Protein AF-0000000080439515 (afdb_homodimer)

Radius of gyration: 23.89 Å; Cα contacts (8 Å, |Δi|>4): 666; chains: 2; bounding box: 36×77×53 Å

InterPro domains:
  IPR004435 Molybdopterin-guanine dinucleotide biosynthesis protein B (MobB) domain [PF03205] (4-132)
  IPR004435 Molybdopterin-guanine dinucleotide biosynthesis protein B (MobB) domain [TIGR00176] (4-156)
  IPR027417 P-loop containing nucleoside triphosphate hydrolase [G3DSA:3.40.50.300] (1-160)
  IPR027417 P-loop containing nucleoside triphosphate hydrolase [SSF52540] (4-156)
  IPR052539 Molybdopterin-guanine dinucleotide biosynthesis adapter [PTHR40072] (3-156)

Solvent-accessible surface area (backbone atoms only — not comparable to full-atom values): 17704 Å² total; per-residue (Å²): 125,37,38,66,40,27,38,33,50,78,52,86,87,47,45,58,68,61,42,48,31,43,36,40,36,48,40,41,74,72,71,47,46,38,28,37,36,34,60,38,89,52,76,75,80,69,65,58,86,83,37,72,67,35,47,38,40,74,30,56,39,42,33,42,35,44,27,19,70,51,29,24,42,37,40,34,69,36,50,63,52,71,69,61,53,48,62,76,48,35,87,27,56,30,33,45,30,39,44,68,81,82,52,90,56,43,23,39,36,37,41,23,81,92,76,41,88,62,80,80,70,56,71,93,36,48,70,31,33,30,18,80,61,93,67,91,50,89,98,47,54,68,38,58,53,79,42,31,68,59,52,40,50,52,54,54,33,44,68,72,66,72,102,124,37,38,65,41,29,39,32,50,75,54,86,87,47,45,59,67,61,41,48,32,43,36,39,36,48,39,41,76,72,71,47,47,36,26,37,38,34,60,39,90,52,75,74,81,71,66,58,86,84,37,72,67,35,48,38,41,74,30,56,37,41,32,41,34,42,29,18,70,53,28,25,40,37,38,32,71,36,50,64,52,70,68,60,53,48,60,75,47,34,87,27,56,31,34,43,31,38,44,67,80,84,52,91,56,44,23,38,36,39,40,23,82,91,75,41,88,65,81,80,69,55,73,93,35,48,69,31,33,30,19,80,60,93,68,91,51,90,97,47,54,69,38,57,53,79,42,33,68,60,53,40,51,50,54,54,32,43,69,71,66,72,101

Sequence (326 aa):
MANVINVVGECSNVGKTTLIVGIIKELKSRGFSVGTIKHHSHKLDLDKKGKDTYKHREAGAEEICITSEGRTAIFIERELDLEEVISLFEHKDFIIVEGYKNSNLKKIEVYNSKLSTKIITKKENLICVASDIELNIDNIKVIDRNDYKKLADIIIAFKEGVVMANVINVVGECSNVGKTTLIVGIIKELKSRGFSVGTIKHHSHKLDLDKKGKDTYKHREAGAEEICITSEGRTAIFIERELDLEEVISLFEHKDFIIVEGYKNSNLKKIEVYNSKLSTKIITKKENLICVASDIELNIDNIKVIDRNDYKKLADIIIAFKEGVV

Nearest PDB structures (foldseek):
  1np6-assembly1_B  TM=8.740E-01  e=3.887E-15  Escherichia coli
  1p9n-assembly1_B  TM=8.489E-01  e=1.877E-13  Escherichia coli
  4nkr-assembly2_E  TM=7.849E-01  e=1.464E-09  Bacillus spizizenii str. W23
  7t85-assembly1_A  TM=4.949E-01  e=7.113E-04  Escherichia coli str. K-12 substr. MG1655
  5auq-assembly4_F  TM=4.198E-01  e=7.472E-03  Thermococcus kodakarensis KOD1

Foldseek 3Di:
DAAEEEEEEPDPPLCRVVLVVLLCVLCVVVPFFEAEAEDDPDDDPPDDPPDPQNVCVVVPDQWDWDDDVPDIDIDGNDDDDPVVVCVVCVPGRYYYYYDPQVDQAQYEYEEHPVPHDDDPDDPVRYLAYAYCDDDDDPPHHYHPSNPSVVVNVSSVCVSVVND/DAAEEEEEEPDPPLCRVVLVVLLCVLCVVVPFFEAEAEDDPDDDPPDDPPDPQNVCVVVPDQWDWDDDVPDIDIDGNDDDDPVVVCVVCVPGRYYYYYDPQVDQAAYEYEERPVPHDDDPDDPVRYLAYAYCDDDDDPPHHYHPSNPSVVVNVSSVCVSVVND

Secondary structure (DSSP, 8-state):
--EEEEEEESSTTSSHHHHHHHHHHHHHHTT--EEEEEE-SS----SPTTSHHHHHHHHT-SEEEEEETTEEEEEESS---HHHHHHHTTTSSEEEEE--TTSSS-EEEEE-TTT--S--S-GGGEEEEEESS----TT--EEETT-HHHHHHHHHHHHTT--/--EEEEEEESSTTSSHHHHHHHHHHHHHHTT--EEEEEE-SS----SPTTSHHHHHHHHT-SEEEEEETTEEEEEESS---HHHHHHHTTTSSEEEEE--TTSSS-EEEEE-TTT--S--S-GGGEEEEEESS----TT--EEETT-HHHHHHHHHHHHTT--

Organism: NCBI:txid29372

pLDDT: mean 93.64, std 8.21, range [61.47, 98.75]

Structure (mmCIF, N/CA/C/O backbone):
data_AF-0000000080439515-model_v1
#
loop_
_entity.id
_entity.type
_entity.pdbx_description
1 polymer 'Molybdopterin-guanine dinucleotide biosynthesis protein B'
#
loop_
_atom_site.group_PDB
_atom_site.id
_atom_site.type_symbol
_atom_site.label_atom_id
_atom_site.label_alt_id
_atom_site.label_comp_id
_atom_site.label_asym_id
_atom_site.label_entity_id
_atom_site.label_seq_id
_atom_site.pdbx_PDB_ins_code
_atom_site.Cartn_x
_atom_site.Cartn_y
_atom_site.Cartn_z
_atom_site.occupancy
_atom_site.B_iso_or_equiv
_atom_site.auth_seq_id
_atom_site.auth_comp_id
_atom_site.auth_asym_id
_atom_site.auth_atom_id
_atom_site.pdbx_PDB_model_num
ATOM 1 N N . MET A 1 1 ? -8.977 18.016 -8.492 1 80.75 1 MET A N 1
ATOM 2 C CA . MET A 1 1 ? -7.664 17.656 -7.961 1 80.75 1 MET A CA 1
ATOM 3 C C . MET A 1 1 ? -7.629 17.812 -6.445 1 80.75 1 MET A C 1
ATOM 5 O O . MET A 1 1 ? -8.289 18.703 -5.895 1 80.75 1 MET A O 1
ATOM 9 N N . ALA A 1 2 ? -6.93 16.797 -5.719 1 88.69 2 ALA A N 1
ATOM 10 C CA . ALA A 1 2 ? -6.918 16.812 -4.258 1 88.69 2 ALA A CA 1
ATOM 11 C C . ALA A 1 2 ? -6.223 18.078 -3.73 1 88.69 2 ALA A C 1
ATOM 13 O O . ALA A 1 2 ? -5.273 18.562 -4.344 1 88.69 2 ALA A O 1
ATOM 14 N N . ASN A 1 3 ? -6.734 18.688 -2.725 1 96.25 3 ASN A N 1
ATOM 15 C CA . ASN A 1 3 ? -6.012 19.703 -1.97 1 96.25 3 ASN A CA 1
ATOM 16 C C . ASN A 1 3 ? -4.977 19.094 -1.038 1 96.25 3 ASN A C 1
ATOM 18 O O . ASN A 1 3 ? -5.316 18.266 -0.185 1 96.25 3 ASN A O 1
ATOM 22 N N . VAL A 1 4 ? -3.73 19.453 -1.231 1 98.19 4 VAL A N 1
ATOM 23 C CA . VAL A 1 4 ? -2.633 18.875 -0.472 1 98.19 4 VAL A CA 1
ATOM 24 C C . VAL A 1 4 ? -2.143 19.859 0.581 1 98.19 4 VAL A C 1
ATOM 26 O O . VAL A 1 4 ? -1.764 20.984 0.252 1 98.19 4 VAL A O 1
ATOM 29 N N . ILE A 1 5 ? -2.162 19.438 1.799 1 97.81 5 ILE A N 1
ATOM 30 C CA . ILE A 1 5 ? -1.731 20.266 2.918 1 97.81 5 ILE A CA 1
ATOM 31 C C . ILE A 1 5 ? -0.594 19.578 3.668 1 97.81 5 ILE A C 1
ATOM 33 O O . ILE A 1 5 ? -0.691 18.391 4.004 1 97.81 5 ILE A O 1
ATOM 37 N N . ASN A 1 6 ? 0.4 20.266 3.91 1 98.38 6 ASN A N 1
ATOM 38 C CA . ASN A 1 6 ? 1.573 19.75 4.613 1 98.38 6 ASN A CA 1
ATOM 39 C C . ASN A 1 6 ? 1.606 20.219 6.062 1 98.38 6 ASN A C 1
ATOM 41 O O . ASN A 1 6 ? 1.543 21.422 6.332 1 98.38 6 ASN A O 1
ATOM 45 N N . VAL A 1 7 ? 1.606 19.281 6.996 1 98.31 7 VAL A N 1
ATOM 46 C CA . VAL A 1 7 ? 1.73 19.594 8.422 1 98.31 7 VAL A CA 1
ATOM 47 C C . VAL A 1 7 ? 3.168 19.344 8.875 1 98.31 7 VAL A C 1
ATOM 49 O O . VAL A 1 7 ? 3.689 18.234 8.75 1 98.31 7 VAL A O 1
ATOM 52 N N . VAL A 1 8 ? 3.76 20.391 9.422 1 98.12 8 VAL A N 1
ATOM 53 C CA . VAL A 1 8 ? 5.16 20.312 9.82 1 98.12 8 VAL A CA 1
ATOM 54 C C . VAL A 1 8 ? 5.332 20.859 11.227 1 98.12 8 VAL A C 1
ATOM 56 O O . VAL A 1 8 ? 4.391 21.422 11.797 1 98.12 8 VAL A O 1
ATOM 59 N N . GLY A 1 9 ? 6.395 20.609 11.789 1 97.56 9 GLY A N 1
ATOM 60 C CA . GLY A 1 9 ? 6.891 21.125 13.055 1 97.56 9 GLY A CA 1
ATOM 61 C C . GLY A 1 9 ? 8.406 21.125 13.141 1 97.56 9 GLY A C 1
ATOM 62 O O . GLY A 1 9 ? 9.078 20.391 12.422 1 97.56 9 GLY A O 1
ATOM 63 N N . GLU A 1 10 ? 8.859 21.984 14.031 1 96.44 10 GLU A N 1
ATOM 64 C CA . GLU A 1 10 ? 10.305 22.172 14.141 1 96.44 10 GLU A CA 1
ATOM 65 C C . GLU A 1 10 ? 10.992 20.859 14.531 1 96.44 10 GLU A C 1
ATOM 67 O O . GLU A 1 10 ? 12.078 20.547 14.031 1 96.44 10 GLU A O 1
ATOM 72 N N . CYS A 1 11 ? 10.359 20.109 15.43 1 93.81 11 CYS A N 1
ATOM 73 C CA . CYS A 1 11 ? 10.961 18.875 15.898 1 93.81 11 CYS A CA 1
ATOM 74 C C . CYS A 1 11 ? 9.891 17.812 16.172 1 93.81 11 CYS A C 1
ATOM 76 O O . CYS A 1 11 ? 8.695 18.078 16 1 93.81 11 CYS A O 1
ATOM 78 N N . SER A 1 12 ? 10.336 16.594 16.453 1 91.19 12 SER A N 1
ATOM 79 C CA . SER A 1 12 ? 9.414 15.508 16.766 1 91.19 12 SER A CA 1
ATOM 80 C C . SER A 1 12 ? 8.625 15.789 18.031 1 91.19 12 SER A C 1
ATOM 82 O O . SER A 1 12 ? 9.07 16.547 18.891 1 91.19 12 SER A O 1
ATOM 84 N N . ASN A 1 13 ? 7.461 15.344 18.125 1 93.94 13 ASN A N 1
ATOM 85 C CA . ASN A 1 13 ? 6.645 15.305 19.344 1 93.94 13 ASN A CA 1
ATOM 86 C C . ASN A 1 13 ? 5.98 16.656 19.609 1 93.94 13 ASN A C 1
ATOM 88 O O . ASN A 1 13 ? 5.465 16.891 20.703 1 93.94 13 ASN A O 1
ATOM 92 N N . VAL A 1 14 ? 6.039 17.484 18.641 1 96.06 14 VAL A N 1
ATOM 93 C CA . VAL A 1 14 ? 5.441 18.797 18.844 1 96.06 14 VAL A CA 1
ATOM 94 C C . VAL A 1 14 ? 3.922 18.703 18.75 1 96.06 14 VAL A C 1
ATOM 96 O O . VAL A 1 14 ? 3.211 19.672 19.031 1 96.06 14 VAL A O 1
ATOM 99 N N . GLY A 1 15 ? 3.406 17.562 18.297 1 95.75 15 GLY A N 1
ATOM 100 C CA . GLY A 1 15 ? 1.965 17.375 18.266 1 95.75 15 GLY A CA 1
ATOM 101 C C . GLY A 1 15 ? 1.397 17.25 16.875 1 95.75 15 GLY A C 1
ATOM 102 O O . GLY A 1 15 ? 0.203 17.469 16.656 1 95.75 15 GLY A O 1
ATOM 103 N N . LYS A 1 16 ? 2.203 16.984 15.867 1 96.62 16 LYS A N 1
ATOM 104 C CA . LYS A 1 16 ? 1.758 16.906 14.477 1 96.62 16 LYS A CA 1
ATOM 105 C C . LYS A 1 16 ? 0.694 15.828 14.305 1 96.62 16 LYS A C 1
ATOM 107 O O . LYS A 1 16 ? -0.378 16.094 13.75 1 96.62 16 LYS A O 1
ATOM 112 N N . THR A 1 17 ? 0.981 14.656 14.766 1 94.94 17 THR A N 1
ATOM 113 C CA . THR A 1 17 ? 0.072 13.531 14.594 1 94.94 17 THR A CA 1
ATOM 114 C C . THR A 1 17 ? -1.271 13.812 15.266 1 94.94 17 THR A C 1
ATOM 116 O O . THR A 1 17 ? -2.326 13.57 14.68 1 94.94 17 THR A O 1
ATOM 119 N N . THR A 1 18 ? -1.217 14.367 16.484 1 96.56 18 THR A N 1
ATOM 120 C CA . THR A 1 18 ? -2.438 14.719 17.203 1 96.56 18 THR A CA 1
ATOM 121 C C . THR A 1 18 ? -3.273 15.703 16.391 1 96.56 18 THR A C 1
ATOM 123 O O . THR A 1 18 ? -4.484 15.531 16.25 1 96.56 18 THR A O 1
ATOM 126 N N . LEU A 1 19 ? -2.59 16.688 15.93 1 98.19 19 LEU A N 1
ATOM 127 C CA . LEU A 1 19 ? -3.277 17.703 15.133 1 98.19 19 LEU A CA 1
ATOM 128 C C . LEU A 1 19 ? -3.918 17.078 13.898 1 98.19 19 LEU A C 1
ATOM 130 O O . LEU A 1 19 ? -5.082 17.344 13.594 1 98.19 19 LEU A O 1
ATOM 134 N N . ILE A 1 20 ? -3.15 16.234 13.219 1 98.06 20 ILE A N 1
ATOM 135 C CA . ILE A 1 20 ? -3.607 15.617 11.984 1 98.06 20 ILE A CA 1
ATOM 136 C C . ILE A 1 20 ? -4.832 14.75 12.266 1 98.06 20 ILE A C 1
ATOM 138 O O . ILE A 1 20 ? -5.812 14.789 11.516 1 98.06 20 ILE A O 1
ATOM 142 N N . VAL A 1 21 ? -4.805 14.031 13.305 1 98.06 21 VAL A N 1
ATOM 143 C CA . VAL A 1 21 ? -5.93 13.188 13.703 1 98.06 21 VAL A CA 1
ATOM 144 C C . VAL A 1 21 ? -7.18 14.039 13.891 1 98.06 21 VAL A C 1
ATOM 146 O O . VAL A 1 21 ? -8.25 13.703 13.391 1 98.06 21 VAL A O 1
ATOM 149 N N . GLY A 1 22 ? -7.035 15.109 14.586 1 98.5 22 GLY A N 1
ATOM 150 C CA . GLY A 1 22 ? -8.156 16.016 14.797 1 98.5 22 GLY A CA 1
ATOM 151 C C . GLY A 1 22 ? -8.703 16.594 13.508 1 98.5 22 GLY A C 1
ATOM 152 O O . GLY A 1 22 ? -9.914 16.672 13.32 1 98.5 22 GLY A O 1
ATOM 153 N N . ILE A 1 23 ? -7.789 16.984 12.664 1 98.5 23 ILE A N 1
ATOM 154 C CA . ILE A 1 23 ? -8.172 17.562 11.383 1 98.5 23 ILE A CA 1
ATOM 155 C C . ILE A 1 23 ? -8.922 16.531 10.547 1 98.5 23 ILE A C 1
ATOM 157 O O . ILE A 1 23 ? -9.961 16.844 9.953 1 98.5 23 ILE A O 1
ATOM 161 N N . ILE A 1 24 ? -8.414 15.281 10.484 1 98.62 24 ILE A N 1
ATOM 162 C CA . ILE A 1 24 ? -9.039 14.219 9.719 1 98.62 24 ILE A CA 1
ATOM 163 C C . ILE A 1 24 ? -10.477 14.008 10.195 1 98.62 24 ILE A C 1
ATOM 165 O O . ILE A 1 24 ? -11.406 13.984 9.391 1 98.62 24 ILE A O 1
ATOM 169 N N . LYS A 1 25 ? -10.664 13.93 11.492 1 98.69 25 LYS A N 1
ATOM 170 C CA . LYS A 1 25 ? -11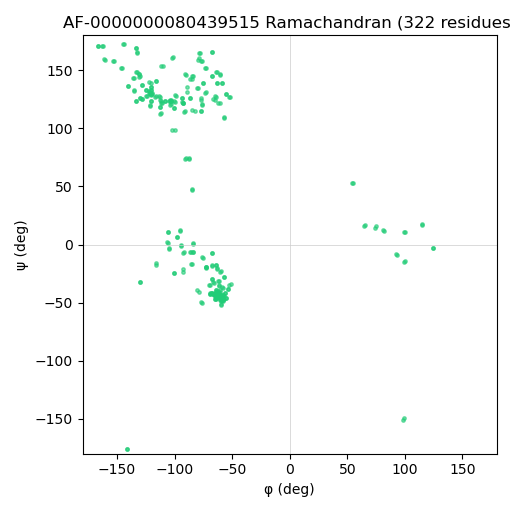.984 13.688 12.07 1 98.69 25 LYS A CA 1
ATOM 171 C C . LYS A 1 25 ? -12.969 14.781 11.664 1 98.69 25 LYS A C 1
ATOM 173 O O . LYS A 1 25 ? -14.109 14.5 11.289 1 98.69 25 LYS A O 1
ATOM 178 N N . GLU A 1 26 ? -12.461 15.953 11.805 1 98.69 26 GLU A N 1
ATOM 179 C CA . GLU A 1 26 ? -13.32 17.094 11.484 1 98.69 26 GLU A CA 1
ATOM 180 C C . GLU A 1 26 ? -13.695 17.094 10.008 1 98.69 26 GLU A C 1
ATOM 182 O O . GLU A 1 26 ? -14.867 17.281 9.656 1 98.69 26 GLU A O 1
ATOM 187 N N . LEU A 1 27 ? -12.742 16.891 9.109 1 98.5 27 LEU A N 1
ATOM 188 C CA . LEU A 1 27 ? -13 16.875 7.676 1 98.5 27 LEU A CA 1
ATOM 189 C C . LEU A 1 27 ? -13.953 15.734 7.316 1 98.5 27 LEU A C 1
ATOM 191 O O . LEU A 1 27 ? -14.875 15.914 6.52 1 98.5 27 LEU A O 1
ATOM 195 N N . LYS A 1 28 ? -13.742 14.578 7.918 1 98.5 28 LYS A N 1
ATOM 196 C CA . LYS A 1 28 ? -14.594 13.422 7.664 1 98.5 28 LYS A CA 1
ATOM 197 C C . LYS A 1 28 ? -16.016 13.672 8.125 1 98.5 28 LYS A C 1
ATOM 199 O O . LYS A 1 28 ? -16.984 13.305 7.441 1 98.5 28 LYS A O 1
ATOM 204 N N . SER A 1 29 ? -16.156 14.258 9.273 1 98.31 29 SER A N 1
ATOM 205 C CA . SER A 1 29 ? -17.469 14.562 9.797 1 98.31 29 SER A CA 1
ATOM 206 C C . SER A 1 29 ? -18.234 15.492 8.859 1 98.31 29 SER A C 1
ATOM 208 O O . SER A 1 29 ? -19.469 15.523 8.883 1 98.31 29 SER A O 1
ATOM 210 N N . ARG A 1 30 ? -17.516 16.172 8.102 1 98.31 30 ARG A N 1
ATOM 211 C CA . ARG A 1 30 ? -18.125 17.125 7.176 1 98.31 30 ARG A CA 1
ATOM 212 C C . ARG A 1 30 ? -18.328 16.484 5.805 1 98.31 30 ARG A C 1
ATOM 214 O O . ARG A 1 30 ? -18.75 17.156 4.859 1 98.31 30 ARG A O 1
ATOM 221 N N . GLY A 1 31 ? -17.938 15.266 5.621 1 98 31 GLY A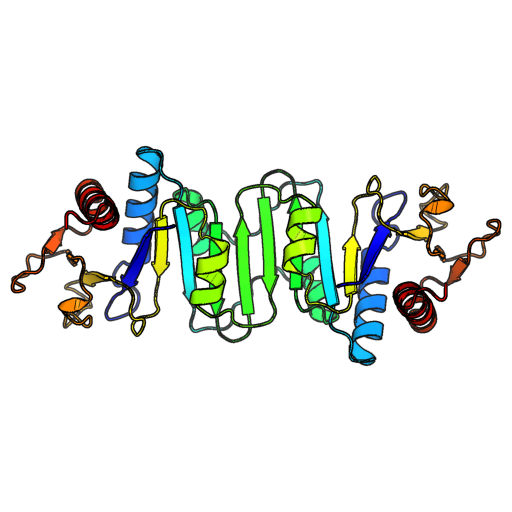 N 1
ATOM 222 C CA . GLY A 1 31 ? -18.266 14.492 4.434 1 98 31 GLY A CA 1
ATOM 223 C C . GLY A 1 31 ? -17.141 14.445 3.422 1 98 31 GLY A C 1
ATOM 224 O O . GLY A 1 31 ? -17.328 13.984 2.295 1 98 31 GLY A O 1
ATOM 225 N N . PHE A 1 32 ? -15.93 14.891 3.752 1 98.38 32 PHE A N 1
ATOM 226 C CA . PHE A 1 32 ? -14.812 14.922 2.814 1 98.38 32 PHE 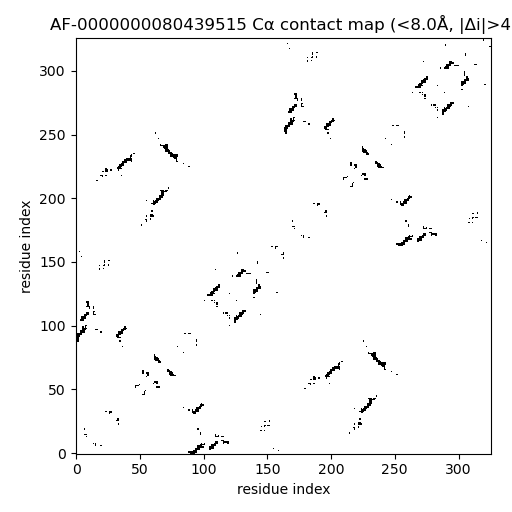A CA 1
ATOM 227 C C . PHE A 1 32 ? -14.023 13.617 2.873 1 98.38 32 PHE A C 1
ATOM 229 O O . PHE A 1 32 ? -13.93 12.992 3.932 1 98.38 32 PHE A O 1
ATOM 236 N N . SER A 1 33 ? -13.484 13.18 1.752 1 98.44 33 SER A N 1
ATOM 237 C CA . SER A 1 33 ? -12.539 12.07 1.723 1 98.44 33 SER A CA 1
ATOM 238 C C . SER A 1 33 ? -11.117 12.539 1.988 1 98.44 33 SER A C 1
ATOM 240 O O . SER A 1 33 ? -10.727 13.625 1.558 1 98.44 33 SER A O 1
ATOM 242 N N . VAL A 1 34 ? -10.367 11.695 2.732 1 98.62 34 VAL A N 1
ATOM 243 C CA . VAL A 1 34 ? -9.055 12.156 3.174 1 98.62 34 VAL A CA 1
ATOM 244 C C . VAL A 1 34 ? -8.023 11.055 2.961 1 98.62 34 VAL A C 1
ATOM 246 O O . VAL A 1 34 ? -8.281 9.883 3.256 1 98.62 34 VAL A O 1
ATOM 249 N N . GLY A 1 35 ? -6.887 11.352 2.373 1 98.5 35 GLY A N 1
ATOM 250 C CA . GLY A 1 35 ? -5.676 10.555 2.379 1 98.5 35 GLY A CA 1
ATOM 251 C C . GLY A 1 35 ? -4.551 11.172 3.186 1 98.5 35 GLY A C 1
ATOM 252 O O . GLY A 1 35 ? -4.504 12.398 3.359 1 98.5 35 GLY A O 1
ATOM 253 N N . THR A 1 36 ? -3.654 10.305 3.693 1 98.19 36 THR A N 1
ATOM 254 C CA . THR A 1 36 ? -2.527 10.836 4.453 1 98.19 36 THR A CA 1
ATOM 255 C C . THR A 1 36 ? -1.215 10.234 3.965 1 98.19 36 THR A C 1
ATOM 257 O O . THR A 1 36 ? -1.18 9.078 3.531 1 98.19 36 THR A O 1
ATOM 260 N N . ILE A 1 37 ? -0.187 11.008 4.02 1 97.38 37 ILE A N 1
ATOM 261 C CA . ILE A 1 37 ? 1.17 10.594 3.674 1 97.38 37 ILE A CA 1
ATOM 262 C C . ILE A 1 37 ? 2.121 10.953 4.816 1 97.38 37 ILE A C 1
ATOM 264 O O . ILE A 1 37 ? 2.121 12.086 5.301 1 97.38 37 ILE A O 1
ATOM 268 N N . LYS A 1 38 ? 2.828 9.953 5.273 1 95 38 LYS A N 1
ATOM 269 C CA . LYS A 1 38 ? 3.826 10.219 6.305 1 95 38 LYS A CA 1
ATOM 270 C C . LYS A 1 38 ? 5.215 9.781 5.852 1 95 38 LYS A C 1
ATOM 272 O O . LYS A 1 38 ? 5.379 8.688 5.309 1 95 38 LYS A O 1
ATOM 277 N N . HIS A 1 39 ? 6.098 10.672 6.016 1 92.94 39 HIS A N 1
ATOM 278 C CA . HIS A 1 39 ? 7.5 10.312 5.824 1 92.94 39 HIS A CA 1
ATOM 279 C C . HIS A 1 39 ? 8.148 9.906 7.141 1 92.94 39 HIS A C 1
ATOM 281 O O . HIS A 1 39 ? 8.023 10.617 8.141 1 92.94 39 HIS A O 1
ATOM 287 N N . HIS A 1 40 ? 8.734 8.727 7.133 1 84.12 40 HIS A N 1
ATOM 288 C CA . HIS A 1 40 ? 9.461 8.242 8.297 1 84.12 40 HIS A CA 1
ATOM 289 C C . HIS A 1 40 ? 10.953 8.125 8.008 1 84.12 40 HIS A C 1
ATOM 291 O O . HIS A 1 40 ? 11.352 7.59 6.973 1 84.12 40 HIS A O 1
ATOM 297 N N . SER A 1 41 ? 11.734 8.719 8.852 1 78 41 SER A N 1
ATOM 298 C CA . SER A 1 41 ? 13.172 8.797 8.617 1 78 41 SER A CA 1
ATOM 299 C C . SER A 1 41 ? 13.844 7.445 8.836 1 78 41 SER A C 1
ATOM 301 O O . SER A 1 41 ? 14.938 7.203 8.32 1 78 41 SER A O 1
ATOM 303 N N . HIS A 1 42 ? 13.195 6.547 9.57 1 76.31 42 HIS A N 1
ATOM 304 C CA . HIS A 1 42 ? 13.797 5.254 9.867 1 76.31 42 HIS A CA 1
ATOM 305 C C . HIS A 1 42 ? 13.211 4.16 8.977 1 76.31 42 HIS A C 1
ATOM 307 O O . HIS A 1 42 ? 12.148 4.34 8.383 1 76.31 42 HIS A O 1
ATOM 313 N N . LYS A 1 43 ? 14.023 3.105 8.953 1 69.75 43 LYS A N 1
ATOM 314 C CA . LYS A 1 43 ? 13.602 1.969 8.141 1 69.75 43 LYS A CA 1
ATOM 315 C C . LYS A 1 43 ? 12.312 1.354 8.688 1 69.75 43 LYS A C 1
ATOM 317 O O . LYS A 1 43 ? 12.156 1.186 9.898 1 69.75 43 LYS A O 1
ATOM 322 N N . LEU A 1 44 ? 11.383 1.236 7.84 1 73.12 44 LEU A N 1
ATOM 323 C CA . LEU A 1 44 ? 10.062 0.717 8.195 1 73.12 44 LEU A CA 1
ATOM 324 C C . LEU A 1 44 ? 10.07 -0.808 8.211 1 73.12 44 LEU A C 1
ATOM 326 O O . LEU A 1 44 ? 10.594 -1.439 7.289 1 73.12 44 LEU A O 1
ATOM 330 N N . ASP A 1 45 ? 9.883 -1.433 9.281 1 66.25 45 ASP A N 1
ATOM 331 C CA . ASP A 1 45 ? 9.586 -2.863 9.297 1 66.25 45 ASP A CA 1
ATOM 332 C C . ASP A 1 45 ? 8.086 -3.115 9.25 1 66.25 45 ASP A C 1
ATOM 334 O O . ASP A 1 45 ? 7.438 -3.234 10.297 1 66.25 45 ASP A O 1
ATOM 338 N N . LEU A 1 46 ? 7.527 -2.934 8.219 1 64.44 46 LEU A N 1
ATOM 339 C CA . LEU A 1 46 ? 6.078 -2.848 8.062 1 64.44 46 LEU A CA 1
ATOM 340 C C . LEU A 1 46 ? 5.457 -4.238 8.016 1 64.44 46 LEU A C 1
ATOM 342 O O . LEU A 1 46 ? 4.352 -4.445 8.523 1 64.44 46 LEU A O 1
ATOM 346 N N . ASP A 1 47 ? 6.109 -5.211 7.348 1 61.81 47 ASP A N 1
ATOM 347 C CA . ASP A 1 47 ? 5.449 -6.504 7.211 1 61.81 47 ASP A CA 1
ATOM 348 C C . ASP A 1 47 ? 5.777 -7.418 8.391 1 61.81 47 ASP A C 1
ATOM 350 O O . ASP A 1 47 ? 6.793 -7.23 9.062 1 61.81 47 ASP A O 1
ATOM 354 N N . LYS A 1 48 ? 4.703 -7.934 8.859 1 63.06 48 LYS A N 1
ATOM 355 C CA . LYS A 1 48 ? 4.891 -8.875 9.961 1 63.06 48 LYS A CA 1
ATOM 356 C C . LYS A 1 48 ? 5.66 -10.109 9.5 1 63.06 48 LYS A C 1
ATOM 358 O O . LYS A 1 48 ? 5.266 -10.773 8.531 1 63.06 48 LYS A O 1
ATOM 363 N N . LYS A 1 49 ? 6.719 -10.367 10.164 1 63.91 49 LYS A N 1
ATOM 364 C CA . LYS A 1 49 ? 7.566 -11.531 9.898 1 63.91 49 LYS A CA 1
ATOM 365 C C . LYS A 1 49 ? 6.75 -12.812 9.875 1 63.91 49 LYS A C 1
ATOM 367 O O . LYS A 1 49 ? 5.895 -13.031 10.734 1 63.91 49 LYS A O 1
ATOM 372 N N . GLY A 1 50 ? 6.957 -13.578 8.664 1 61.72 50 GLY A N 1
ATOM 373 C CA . GLY A 1 50 ? 6.379 -14.914 8.57 1 61.72 50 GLY A CA 1
ATOM 374 C C . GLY A 1 50 ? 5.09 -14.945 7.773 1 61.72 50 GLY A C 1
ATOM 375 O O . GLY A 1 50 ? 4.625 -16.016 7.383 1 61.72 50 GLY A O 1
ATOM 376 N N . LYS A 1 51 ? 4.543 -13.812 7.551 1 77 51 LYS A N 1
ATOM 377 C CA . LYS A 1 51 ? 3.33 -13.805 6.734 1 77 51 LYS A CA 1
ATOM 378 C C . LYS A 1 51 ? 3.666 -13.906 5.25 1 77 51 LYS A C 1
ATOM 380 O O . LYS A 1 51 ? 4.828 -13.781 4.859 1 77 51 LYS A O 1
ATOM 385 N N . ASP A 1 52 ? 2.707 -14.328 4.48 1 82.25 52 ASP A N 1
ATOM 386 C CA . ASP A 1 52 ? 2.912 -14.586 3.059 1 82.25 52 ASP A CA 1
ATOM 387 C C . ASP A 1 52 ? 3.57 -13.391 2.369 1 82.25 52 ASP A C 1
ATOM 389 O O . ASP A 1 52 ? 4.457 -13.562 1.533 1 82.25 52 ASP A O 1
ATOM 393 N N . THR A 1 53 ? 3.23 -12.219 2.834 1 82.69 53 THR A N 1
ATOM 394 C CA . THR A 1 53 ? 3.799 -11.023 2.213 1 82.69 53 THR A CA 1
ATOM 395 C C . THR A 1 53 ? 5.281 -10.898 2.543 1 82.69 53 THR A C 1
ATOM 397 O O . THR A 1 53 ? 6.074 -10.453 1.707 1 82.69 53 THR A O 1
ATOM 400 N N . TYR A 1 54 ? 5.59 -11.297 3.674 1 85.31 54 TYR A N 1
ATOM 401 C CA . TYR A 1 54 ? 6.992 -11.305 4.082 1 85.31 54 TYR A CA 1
ATOM 402 C C . TYR A 1 54 ? 7.797 -12.297 3.25 1 85.31 54 TYR A C 1
ATOM 404 O O . TYR A 1 54 ? 8.891 -11.977 2.781 1 85.31 54 TYR A O 1
ATOM 412 N N . LYS A 1 55 ? 7.25 -13.406 3.053 1 91.62 55 LYS A N 1
ATOM 413 C CA . LYS A 1 55 ? 7.918 -14.445 2.271 1 91.62 55 LYS A CA 1
ATOM 414 C C . LYS A 1 55 ? 8.125 -14 0.827 1 91.62 55 LYS A C 1
ATOM 416 O O . LYS A 1 55 ? 9.18 -14.242 0.24 1 91.62 55 LYS A O 1
ATOM 421 N N . HIS A 1 56 ? 7.137 -13.359 0.283 1 94.38 56 HIS A N 1
ATOM 422 C CA . HIS A 1 56 ? 7.25 -12.859 -1.083 1 94.38 56 HIS A CA 1
ATOM 423 C C . HIS A 1 56 ? 8.359 -11.812 -1.199 1 94.38 56 HIS A C 1
ATOM 425 O O . HIS A 1 56 ? 9.156 -11.852 -2.135 1 94.38 56 HIS A O 1
ATOM 431 N N . ARG A 1 57 ? 8.367 -11.023 -0.204 1 91.38 57 ARG A N 1
ATOM 432 C CA . ARG A 1 57 ? 9.391 -9.977 -0.184 1 91.38 57 ARG A CA 1
ATOM 433 C C . ARG A 1 57 ? 10.789 -10.578 -0.077 1 91.38 57 ARG A C 1
ATOM 435 O O . ARG A 1 57 ? 11.688 -10.203 -0.836 1 91.38 57 ARG A O 1
ATOM 442 N N . GLU A 1 58 ? 10.914 -11.469 0.807 1 92.69 58 GLU A N 1
ATOM 443 C CA . GLU A 1 58 ? 12.203 -12.117 1.021 1 92.69 58 GLU A CA 1
ATOM 444 C C . GLU A 1 58 ? 12.664 -12.852 -0.232 1 92.69 58 GLU A C 1
ATOM 446 O O . GLU A 1 58 ? 13.867 -12.922 -0.51 1 92.69 58 GLU A O 1
ATOM 451 N N . ALA A 1 59 ? 11.68 -13.328 -0.946 1 96.19 59 ALA A N 1
ATOM 452 C CA . ALA A 1 59 ? 11.984 -14.055 -2.174 1 96.19 59 ALA A CA 1
ATOM 453 C C . ALA A 1 59 ? 12.453 -13.109 -3.273 1 96.19 59 ALA A C 1
ATOM 455 O O . ALA A 1 59 ? 13.008 -13.547 -4.285 1 96.19 59 ALA A O 1
ATOM 456 N N . GLY A 1 60 ? 12.125 -11.805 -3.098 1 96.69 60 GLY A N 1
ATOM 457 C CA . GLY A 1 60 ? 12.656 -10.836 -4.039 1 96.69 60 GLY A CA 1
ATOM 458 C C . GLY A 1 60 ? 11.578 -10 -4.707 1 96.69 60 GLY A C 1
ATOM 459 O O . GLY A 1 60 ? 11.883 -9.117 -5.516 1 96.69 60 GLY A O 1
ATOM 460 N N . ALA A 1 61 ? 10.305 -10.289 -4.398 1 97.38 61 ALA A N 1
ATOM 461 C CA . ALA A 1 61 ? 9.25 -9.453 -4.957 1 97.38 61 ALA A CA 1
ATOM 462 C C . ALA A 1 61 ? 9.43 -7.992 -4.547 1 97.38 61 ALA A C 1
ATOM 464 O O . ALA A 1 61 ? 9.766 -7.703 -3.398 1 97.38 61 ALA A O 1
ATOM 465 N N . GLU A 1 62 ? 9.195 -7.035 -5.496 1 97.06 62 GLU A N 1
ATOM 466 C CA . GLU A 1 62 ? 9.469 -5.625 -5.25 1 97.06 62 GLU A CA 1
ATOM 467 C C . GLU A 1 62 ? 8.195 -4.859 -4.914 1 97.06 62 GLU A C 1
ATOM 469 O O . GLU A 1 62 ? 8.25 -3.754 -4.375 1 97.06 62 GLU A O 1
ATOM 474 N N . GLU A 1 63 ? 7.098 -5.379 -5.363 1 97 63 GLU A N 1
ATOM 475 C CA . GLU A 1 63 ? 5.773 -4.84 -5.078 1 97 63 GLU A CA 1
ATOM 476 C C . GLU A 1 63 ? 4.805 -5.945 -4.668 1 97 63 GLU A C 1
ATOM 478 O O . GLU A 1 63 ? 4.617 -6.918 -5.402 1 97 63 GLU A O 1
ATOM 483 N N . ILE A 1 64 ? 4.23 -5.75 -3.471 1 96 64 ILE A N 1
ATOM 484 C CA . ILE A 1 64 ? 3.408 -6.805 -2.885 1 96 64 ILE A CA 1
ATOM 485 C C . ILE A 1 64 ? 2.066 -6.227 -2.441 1 96 64 ILE A C 1
ATOM 487 O O . ILE A 1 64 ? 2.021 -5.23 -1.717 1 96 64 ILE A O 1
ATOM 491 N N . CYS A 1 65 ? 1.068 -6.859 -2.926 1 96.12 65 CYS A N 1
ATOM 492 C CA . CYS A 1 65 ? -0.27 -6.434 -2.533 1 96.12 65 CYS A CA 1
ATOM 493 C C . CYS A 1 65 ? -1.025 -7.566 -1.847 1 96.12 65 CYS A C 1
ATOM 495 O O . CYS A 1 65 ? -0.988 -8.711 -2.305 1 96.12 65 CYS A O 1
ATOM 497 N N . ILE A 1 66 ? -1.644 -7.27 -0.739 1 93.88 66 ILE A N 1
ATOM 498 C CA . ILE A 1 66 ? -2.619 -8.148 -0.11 1 93.88 66 ILE A CA 1
ATOM 499 C C . ILE A 1 66 ? -3.965 -7.438 0.004 1 93.88 66 ILE A C 1
ATOM 501 O O . ILE A 1 66 ? -4.035 -6.309 0.493 1 93.88 66 ILE A O 1
ATOM 505 N N . THR A 1 67 ? -4.945 -8.047 -0.552 1 93.25 67 THR A N 1
ATOM 506 C CA . THR A 1 67 ? -6.27 -7.43 -0.53 1 93.25 67 THR A CA 1
ATOM 507 C C . THR A 1 67 ? -7.316 -8.414 -0.008 1 93.25 67 THR A C 1
ATOM 509 O O . THR A 1 67 ? -7.219 -9.617 -0.253 1 93.25 67 THR A O 1
ATOM 512 N N . SER A 1 68 ? -8.125 -7.934 0.78 1 90.5 68 SER A N 1
ATOM 513 C CA . SER A 1 68 ? -9.242 -8.672 1.354 1 90.5 68 SER A CA 1
ATOM 514 C C . SER A 1 68 ? -10.492 -7.805 1.45 1 90.5 68 SER A C 1
ATOM 516 O O . SER A 1 68 ? -10.5 -6.672 0.967 1 90.5 68 SER A O 1
ATOM 518 N N . GLU A 1 69 ? -11.508 -8.445 2.059 1 88.06 69 GLU A N 1
ATOM 519 C CA . GLU A 1 69 ? -12.766 -7.707 2.203 1 88.06 69 GLU A CA 1
ATOM 520 C C . GLU A 1 69 ? -12.555 -6.402 2.967 1 88.06 69 GLU A C 1
ATOM 522 O O . GLU A 1 69 ? -12.133 -6.418 4.125 1 88.06 69 GLU A O 1
ATOM 527 N N . GLY A 1 70 ? -12.648 -5.289 2.281 1 89.06 70 GLY A N 1
ATOM 528 C CA . GLY A 1 70 ? -12.727 -3.975 2.896 1 89.06 70 GLY A CA 1
ATOM 529 C C . GLY A 1 70 ? -11.367 -3.309 3.045 1 89.06 70 GLY A C 1
ATOM 530 O O . GLY A 1 70 ? -11.281 -2.148 3.453 1 89.06 70 GLY A O 1
ATOM 531 N N . ARG A 1 71 ? -10.258 -4.078 2.773 1 92.38 71 ARG A N 1
ATOM 532 C CA . ARG A 1 71 ? -8.953 -3.471 3.02 1 92.38 71 ARG A CA 1
ATOM 533 C C . ARG A 1 71 ? -7.926 -3.953 2.002 1 92.38 71 ARG A C 1
ATOM 535 O O . ARG A 1 71 ? -8.008 -5.082 1.511 1 92.38 71 ARG A O 1
ATOM 542 N N . THR A 1 72 ? -6.992 -3.145 1.76 1 94.06 72 THR A N 1
ATOM 543 C CA . THR A 1 72 ? -5.855 -3.465 0.901 1 94.06 72 THR A CA 1
ATOM 544 C C . THR A 1 72 ? -4.562 -2.898 1.479 1 94.06 72 THR A C 1
ATOM 546 O O . THR A 1 72 ? -4.539 -1.765 1.966 1 94.06 72 THR A O 1
ATOM 549 N N . ALA A 1 73 ? -3.521 -3.68 1.464 1 93 73 ALA A N 1
ATOM 550 C CA . ALA A 1 73 ? -2.178 -3.217 1.795 1 93 73 ALA A CA 1
ATOM 551 C C . ALA A 1 73 ? -1.223 -3.42 0.622 1 93 73 ALA A C 1
ATOM 553 O O . ALA A 1 73 ? -1.261 -4.457 -0.045 1 93 73 ALA A O 1
ATOM 554 N N . ILE A 1 74 ? -0.461 -2.455 0.376 1 94.44 74 ILE A N 1
ATOM 555 C CA . ILE A 1 74 ? 0.548 -2.518 -0.676 1 94.44 74 ILE A CA 1
ATOM 556 C C . ILE A 1 74 ? 1.921 -2.188 -0.094 1 94.44 74 ILE A C 1
ATOM 558 O O . ILE A 1 74 ? 2.078 -1.191 0.617 1 94.44 74 ILE A O 1
ATOM 562 N N . PHE A 1 75 ? 2.883 -3.014 -0.443 1 93.19 75 PHE A N 1
ATOM 563 C CA . PHE A 1 75 ? 4.266 -2.811 -0.03 1 93.19 75 PHE A CA 1
ATOM 564 C C . PHE A 1 75 ? 5.176 -2.656 -1.242 1 93.19 75 PHE A C 1
ATOM 566 O O . PHE A 1 75 ? 5.145 -3.482 -2.156 1 93.19 75 PHE A O 1
ATOM 573 N N . ILE A 1 76 ? 5.938 -1.628 -1.191 1 94.94 76 ILE A N 1
ATOM 574 C CA . ILE A 1 76 ? 6.852 -1.328 -2.285 1 94.94 76 ILE A CA 1
ATOM 575 C C . ILE A 1 76 ? 8.281 -1.231 -1.752 1 94.94 76 ILE A C 1
ATOM 577 O O . ILE A 1 76 ? 8.555 -0.467 -0.823 1 94.94 76 ILE A O 1
ATOM 581 N N . GLU A 1 77 ? 9.25 -1.985 -2.363 1 93.75 77 GLU A N 1
ATOM 582 C CA . GLU A 1 77 ? 10.625 -2.059 -1.884 1 93.75 77 GLU A CA 1
ATOM 583 C C . GLU A 1 77 ? 11.461 -0.904 -2.43 1 93.75 77 GLU A C 1
ATOM 585 O O . GLU A 1 77 ? 12.547 -1.119 -2.969 1 93.75 77 GLU A O 1
ATOM 590 N N . ARG A 1 78 ? 10.961 0.231 -2.346 1 93.69 78 ARG A N 1
ATOM 591 C CA . ARG A 1 78 ? 11.648 1.49 -2.605 1 93.69 78 ARG A CA 1
ATOM 592 C C . ARG A 1 78 ? 10.898 2.662 -1.976 1 93.69 78 ARG A C 1
ATOM 594 O O . ARG A 1 78 ? 9.719 2.549 -1.648 1 93.69 78 ARG A O 1
ATOM 601 N N . GLU A 1 79 ? 11.586 3.686 -1.791 1 94.62 79 GLU A N 1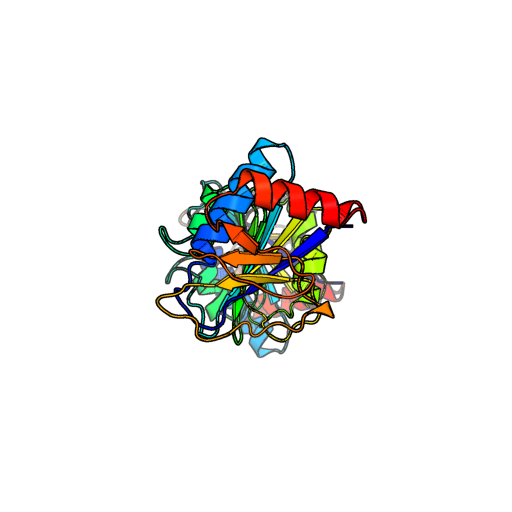
ATOM 602 C CA . GLU A 1 79 ? 10.977 4.926 -1.328 1 94.62 79 GLU A CA 1
ATOM 603 C C . GLU A 1 79 ? 10.234 5.637 -2.461 1 94.62 79 GLU A C 1
ATOM 605 O O . GLU A 1 79 ? 10.844 5.984 -3.479 1 94.62 79 GLU A O 1
ATOM 610 N N . LEU A 1 80 ? 8.961 5.723 -2.297 1 95.25 80 LEU A N 1
ATOM 611 C CA . LEU A 1 80 ? 8.234 6.555 -3.248 1 95.25 80 LEU A CA 1
ATOM 612 C C . LEU A 1 80 ? 8.445 8.039 -2.947 1 95.25 80 LEU A C 1
ATOM 614 O O . LEU A 1 80 ? 8.469 8.438 -1.782 1 95.25 80 LEU A O 1
ATOM 618 N N . ASP A 1 81 ? 8.609 8.789 -3.924 1 95.38 81 ASP A N 1
ATOM 619 C CA . ASP A 1 81 ? 8.703 10.219 -3.648 1 95.38 81 ASP A CA 1
ATOM 620 C C . ASP A 1 81 ? 7.32 10.82 -3.408 1 95.38 81 ASP A C 1
ATOM 622 O O . ASP A 1 81 ? 6.301 10.172 -3.664 1 95.38 81 ASP A O 1
ATOM 626 N N . LEU A 1 82 ? 7.332 11.945 -2.877 1 96.69 82 LEU A N 1
ATOM 627 C CA . LEU A 1 82 ? 6.105 12.602 -2.434 1 96.69 82 LEU A CA 1
ATOM 628 C C . LEU A 1 82 ? 5.129 12.766 -3.594 1 96.69 82 LEU A C 1
ATOM 630 O O . LEU A 1 82 ? 3.936 12.5 -3.445 1 96.69 82 LEU A O 1
ATOM 634 N N . GLU A 1 83 ? 5.57 13.164 -4.746 1 96.62 83 GLU A N 1
ATOM 635 C CA . GLU A 1 83 ? 4.719 13.383 -5.91 1 96.62 83 GLU A CA 1
ATOM 636 C C . GLU A 1 83 ? 4.066 12.078 -6.371 1 96.62 83 GLU A C 1
ATOM 638 O O . GLU A 1 83 ? 2.902 12.078 -6.781 1 96.62 83 GLU A O 1
ATOM 643 N N . GLU A 1 84 ? 4.797 10.984 -6.332 1 95.5 84 GLU A N 1
ATOM 644 C CA . GLU A 1 84 ? 4.254 9.68 -6.688 1 95.5 84 GLU A CA 1
ATOM 645 C C . GLU A 1 84 ? 3.072 9.312 -5.793 1 95.5 84 GLU A C 1
ATOM 647 O O . GLU A 1 84 ? 2.033 8.859 -6.281 1 95.5 84 GLU A O 1
ATOM 652 N N . VAL A 1 85 ? 3.275 9.523 -4.535 1 96.12 85 VAL A N 1
ATOM 653 C CA . VAL A 1 85 ? 2.232 9.141 -3.59 1 96.12 85 VAL A CA 1
ATOM 654 C C . VAL A 1 85 ? 1.023 10.062 -3.756 1 96.12 85 VAL A C 1
ATOM 656 O O . VAL A 1 85 ? -0.12 9.602 -3.738 1 96.12 85 VAL A O 1
ATOM 659 N N . ILE A 1 86 ? 1.26 11.359 -3.914 1 97.25 86 ILE A N 1
ATOM 660 C CA . ILE A 1 86 ? 0.175 12.312 -4.109 1 97.25 86 ILE A CA 1
ATOM 661 C C . ILE A 1 86 ? -0.665 11.898 -5.316 1 97.25 86 ILE A C 1
ATOM 663 O O . ILE A 1 86 ? -1.896 11.953 -5.273 1 97.25 86 ILE A O 1
ATOM 667 N N . SER A 1 87 ? 0.01 11.484 -6.312 1 96.31 87 SER A N 1
ATOM 668 C CA . SER A 1 87 ? -0.694 11.07 -7.523 1 96.31 87 SER A CA 1
ATOM 669 C C . SER A 1 87 ? -1.616 9.891 -7.25 1 96.31 87 SER A C 1
ATOM 671 O O . SER A 1 87 ? -2.705 9.797 -7.824 1 96.31 87 SER A O 1
ATOM 673 N N . LEU A 1 88 ? -1.269 9.008 -6.414 1 94.31 88 LEU A N 1
ATOM 674 C CA . LEU A 1 88 ? -2.059 7.832 -6.074 1 94.31 88 LEU A CA 1
ATOM 675 C C . LEU A 1 88 ? -3.336 8.227 -5.34 1 94.31 88 LEU A C 1
ATOM 677 O O . LEU A 1 88 ? -4.352 7.539 -5.438 1 94.31 88 LEU A O 1
ATOM 681 N N . PHE A 1 89 ? -3.258 9.336 -4.613 1 97 89 PHE A N 1
ATOM 682 C CA . PHE A 1 89 ? -4.363 9.727 -3.75 1 97 89 PHE A CA 1
ATOM 683 C C . PHE A 1 89 ? -5.133 10.898 -4.352 1 97 89 PHE A C 1
ATOM 685 O O . PHE A 1 89 ? -5.984 11.5 -3.691 1 97 89 PHE A O 1
ATOM 692 N N . GLU A 1 90 ? -4.875 11.25 -5.609 1 96.31 90 GLU A N 1
ATOM 693 C CA . GLU A 1 90 ? -5.324 12.492 -6.223 1 96.31 90 GLU A CA 1
ATOM 694 C C . GLU A 1 90 ? -6.848 12.555 -6.301 1 96.31 90 GLU A C 1
ATOM 696 O O . GLU A 1 90 ? -7.43 13.625 -6.457 1 96.31 90 GLU A O 1
ATOM 701 N N . HIS A 1 91 ? -7.504 11.453 -6.172 1 96.31 91 HIS A N 1
ATOM 702 C CA . HIS A 1 91 ? -8.961 11.398 -6.254 1 96.31 91 HIS A CA 1
ATOM 703 C C . HIS A 1 91 ? -9.602 11.742 -4.918 1 96.31 91 HIS A C 1
ATOM 705 O O . HIS A 1 91 ? -10.82 11.906 -4.832 1 96.31 91 HIS A O 1
ATOM 711 N N . LYS A 1 92 ? -8.891 11.906 -3.861 1 97.81 92 LYS A N 1
ATOM 712 C CA . LYS A 1 92 ? -9.406 12.336 -2.562 1 97.81 92 LYS A CA 1
ATOM 713 C C . LYS A 1 92 ? -9.688 13.836 -2.555 1 97.81 92 LYS A C 1
ATOM 715 O O . LYS A 1 92 ? -9.125 14.586 -3.359 1 97.81 92 LYS A O 1
ATOM 720 N N . ASP A 1 93 ? -10.578 14.25 -1.624 1 98.25 93 ASP A N 1
ATOM 721 C CA . ASP A 1 93 ? -10.805 15.688 -1.456 1 98.25 93 ASP A CA 1
ATOM 722 C C . ASP A 1 93 ? -9.578 16.375 -0.861 1 98.25 93 ASP A C 1
ATOM 724 O O . ASP A 1 93 ? -9.195 17.453 -1.302 1 98.25 93 ASP A O 1
ATOM 728 N N . PHE A 1 94 ? -8.953 15.727 0.126 1 98.62 94 PHE A N 1
ATOM 729 C CA . PHE A 1 94 ? -7.805 16.297 0.829 1 98.62 94 PHE A CA 1
ATOM 730 C C . PHE A 1 94 ? -6.711 15.242 1.011 1 98.62 94 PHE A C 1
ATOM 732 O O . PHE A 1 94 ? -7.008 14.07 1.275 1 98.62 94 PHE A O 1
ATOM 739 N N . ILE A 1 95 ? -5.508 15.633 0.911 1 98.75 95 ILE A N 1
ATOM 740 C CA . ILE A 1 95 ? -4.328 14.852 1.259 1 98.75 95 ILE A CA 1
ATOM 741 C C . ILE A 1 95 ? -3.514 15.586 2.322 1 98.75 95 ILE A C 1
ATOM 743 O O . ILE A 1 95 ? -3.082 16.719 2.107 1 98.75 95 ILE A O 1
ATOM 747 N N . ILE A 1 96 ? -3.336 14.977 3.459 1 98.56 96 ILE A N 1
ATOM 748 C CA . ILE A 1 96 ? -2.545 15.562 4.535 1 98.56 96 ILE A CA 1
ATOM 749 C C . ILE A 1 96 ? -1.176 14.891 4.594 1 98.56 96 ILE A C 1
ATOM 751 O O . ILE A 1 96 ? -1.082 13.664 4.727 1 98.56 96 ILE A O 1
ATOM 755 N N . VAL A 1 97 ? -0.194 15.688 4.5 1 98.06 97 VAL A N 1
ATOM 756 C CA . VAL A 1 97 ? 1.182 15.203 4.453 1 98.06 97 VAL A CA 1
ATOM 757 C C . VAL A 1 97 ? 1.886 15.523 5.77 1 98.06 97 VAL A C 1
ATOM 759 O O . VAL A 1 97 ? 1.843 16.656 6.242 1 98.06 97 VAL A O 1
ATOM 762 N N . GLU A 1 98 ? 2.398 14.539 6.406 1 96.88 98 GLU A N 1
ATOM 763 C CA . GLU A 1 98 ? 3.178 14.703 7.629 1 96.88 98 GLU A CA 1
ATOM 764 C C . GLU A 1 98 ? 4.672 14.547 7.359 1 96.88 98 GLU A C 1
ATOM 766 O O . GLU A 1 98 ? 5.102 13.539 6.793 1 96.88 98 GLU A O 1
ATOM 771 N N . GLY A 1 99 ? 5.406 15.57 7.75 1 92.94 99 GLY A N 1
ATOM 772 C CA . GLY A 1 99 ? 6.828 15.609 7.449 1 92.94 99 GLY A CA 1
ATOM 773 C C . GLY A 1 99 ? 7.164 16.469 6.242 1 92.94 99 GLY A C 1
ATOM 774 O O . GLY A 1 99 ? 6.645 17.578 6.094 1 92.94 99 GLY A O 1
ATOM 775 N N . TYR A 1 100 ? 8.258 16.141 5.461 1 94.25 100 TYR A N 1
ATOM 776 C CA . TYR A 1 100 ? 8.648 16.844 4.246 1 94.25 100 TYR A CA 1
ATOM 777 C C . TYR A 1 100 ? 8.797 18.344 4.508 1 94.25 100 TYR A C 1
ATOM 779 O O . TYR A 1 100 ? 8.234 19.172 3.789 1 94.25 100 TYR A O 1
ATOM 787 N N . LYS A 1 101 ? 9.555 18.656 5.461 1 95.12 101 LYS A N 1
ATOM 788 C CA . LYS A 1 101 ? 9.734 20.031 5.906 1 95.12 101 LYS A CA 1
ATOM 789 C C . LYS A 1 101 ? 10.227 20.922 4.766 1 95.12 101 LYS A C 1
ATOM 791 O O . LYS A 1 101 ? 9.906 22.109 4.715 1 95.12 101 LYS A O 1
ATOM 796 N N . ASN A 1 102 ? 10.938 20.281 3.848 1 93.88 102 ASN A N 1
ATOM 797 C CA . ASN A 1 102 ? 11.57 21.062 2.797 1 93.88 102 ASN A CA 1
ATOM 798 C C . ASN A 1 102 ? 10.742 21.062 1.514 1 93.88 102 ASN A C 1
ATOM 800 O O . ASN A 1 102 ? 11.195 21.562 0.479 1 93.88 102 ASN A O 1
ATOM 804 N N . SER A 1 103 ? 9.594 20.5 1.606 1 95.5 103 SER A N 1
ATOM 805 C CA . SER A 1 103 ? 8.734 20.5 0.425 1 95.5 103 SER A CA 1
ATOM 806 C C . SER A 1 103 ? 8.258 21.906 0.088 1 95.5 103 SER A C 1
ATOM 808 O O . SER A 1 103 ? 8.344 22.812 0.921 1 95.5 103 SER A O 1
ATOM 810 N N . ASN A 1 104 ? 7.711 22.078 -1.126 1 95 104 ASN A N 1
ATOM 811 C CA . ASN A 1 104 ? 7.18 23.375 -1.555 1 95 104 ASN A CA 1
ATOM 812 C C . ASN A 1 104 ? 5.676 23.469 -1.323 1 95 104 ASN A C 1
ATOM 814 O O . ASN A 1 104 ? 5.02 24.391 -1.815 1 95 104 ASN A O 1
ATOM 818 N N . LEU A 1 105 ? 5.168 22.562 -0.604 1 97.12 105 LEU A N 1
ATOM 819 C CA . LEU A 1 105 ? 3.738 22.531 -0.327 1 97.12 105 LEU A CA 1
ATOM 820 C C . LEU A 1 105 ? 3.355 23.625 0.665 1 97.12 105 LEU A C 1
ATOM 822 O O . LEU A 1 105 ? 4.203 24.109 1.416 1 97.12 105 LEU A O 1
ATOM 826 N N . LYS A 1 106 ? 2.098 24.062 0.544 1 97.44 106 LYS A N 1
ATOM 827 C CA . LYS A 1 106 ? 1.573 24.953 1.585 1 97.44 106 LYS A CA 1
ATOM 828 C C . LYS A 1 106 ? 1.438 24.203 2.912 1 97.44 106 LYS A C 1
ATOM 830 O O . LYS A 1 106 ? 1.096 23.016 2.939 1 97.44 106 LYS A O 1
ATOM 835 N N . LYS A 1 107 ? 1.706 24.984 4.074 1 98.19 107 LYS A N 1
ATOM 836 C CA . LYS A 1 107 ? 1.937 24.25 5.312 1 98.19 107 LYS A CA 1
ATOM 837 C C . LYS A 1 107 ? 1.086 24.812 6.453 1 98.19 107 LYS A C 1
ATOM 839 O O . LYS A 1 107 ? 0.836 26.016 6.512 1 98.19 107 LYS A O 1
ATOM 844 N N . ILE A 1 108 ? 0.665 23.922 7.27 1 98.56 108 ILE A N 1
ATOM 845 C CA . ILE A 1 108 ? 0.295 24.234 8.648 1 98.56 108 ILE A CA 1
ATOM 846 C C . ILE A 1 108 ? 1.432 23.844 9.586 1 98.56 108 ILE A C 1
ATOM 848 O O . ILE A 1 108 ? 1.816 22.672 9.648 1 98.56 108 ILE A O 1
ATOM 852 N N . GLU A 1 109 ? 2.014 24.797 10.273 1 98.69 109 GLU A N 1
ATOM 853 C CA . GLU A 1 109 ? 3.096 24.484 11.195 1 98.69 109 GLU A CA 1
ATOM 854 C C . GLU A 1 109 ? 2.588 24.406 12.633 1 98.69 109 GLU A C 1
ATOM 856 O O . GLU A 1 109 ? 1.886 25.297 13.102 1 98.69 109 GLU A O 1
ATOM 861 N N . VAL A 1 110 ? 2.906 23.344 13.25 1 98.75 110 VAL A N 1
ATOM 862 C CA . VAL A 1 110 ? 2.561 23.156 14.656 1 98.75 110 VAL A CA 1
ATOM 863 C C . VAL A 1 110 ? 3.641 23.766 15.539 1 98.75 110 VAL A C 1
ATOM 865 O O . VAL A 1 110 ? 4.824 23.469 15.383 1 98.75 110 VAL A O 1
ATOM 868 N N . TYR A 1 111 ? 3.246 24.609 16.406 1 98.5 111 TYR A N 1
ATOM 869 C CA . TYR A 1 111 ? 4.133 25.234 17.375 1 98.5 111 TYR A CA 1
ATOM 870 C C . TYR A 1 111 ? 3.803 24.766 18.781 1 98.5 111 TYR A C 1
ATOM 872 O O . TYR A 1 111 ? 2.658 24.875 19.234 1 98.5 111 TYR A O 1
ATOM 880 N N . ASN A 1 112 ? 4.688 24.172 19.375 1 98.44 112 ASN A N 1
ATOM 881 C CA . ASN A 1 112 ? 4.625 23.719 20.766 1 98.44 112 ASN A CA 1
ATOM 882 C C . ASN A 1 112 ? 5.59 24.5 21.656 1 98.44 112 ASN A C 1
ATOM 884 O O . ASN A 1 112 ? 6.809 24.312 21.562 1 98.44 112 ASN A O 1
ATOM 888 N N . SER A 1 113 ? 5.078 25.297 22.578 1 97.56 113 SER A N 1
ATOM 889 C CA . SER A 1 113 ? 5.879 26.25 23.359 1 97.56 113 SER A CA 1
ATOM 890 C C . SER A 1 113 ? 6.91 25.531 24.219 1 97.56 113 SER A C 1
ATOM 892 O O . SER A 1 113 ? 7.906 26.125 24.625 1 97.56 113 SER A O 1
ATOM 894 N N . LYS A 1 114 ? 6.73 24.281 24.5 1 97.81 114 LYS A N 1
ATOM 895 C CA . LYS A 1 114 ? 7.652 23.516 25.344 1 97.81 114 LYS A CA 1
ATOM 896 C C . LYS A 1 114 ? 8.812 22.969 24.516 1 97.81 114 LYS A C 1
ATOM 898 O O . LYS A 1 114 ? 9.844 22.594 25.062 1 97.81 114 LYS A O 1
ATOM 903 N N . LEU A 1 115 ? 8.625 22.953 23.156 1 97.81 115 LEU A N 1
ATOM 904 C CA . LEU A 1 115 ? 9.602 22.234 22.344 1 97.81 115 LEU A CA 1
ATOM 905 C C . LEU A 1 115 ? 10.094 23.078 21.188 1 97.81 115 LEU A C 1
ATOM 907 O O . LEU A 1 115 ? 11.25 22.984 20.781 1 97.81 115 LEU A O 1
ATOM 911 N N . SER A 1 116 ? 9.227 23.953 20.656 1 97.12 116 SER A N 1
ATOM 912 C CA . SER A 1 116 ? 9.555 24.766 19.5 1 97.12 116 SER A CA 1
ATOM 913 C C . SER A 1 116 ? 10.305 26.031 19.891 1 97.12 116 SER A C 1
ATOM 915 O O . SER A 1 116 ? 9.992 26.641 20.922 1 97.12 116 SER A O 1
ATOM 917 N N . THR A 1 117 ? 11.211 26.422 19.047 1 96.69 117 THR A N 1
ATOM 918 C CA . THR A 1 117 ? 11.953 27.656 19.312 1 96.69 117 THR A CA 1
ATOM 919 C C . THR A 1 117 ? 11.664 28.703 18.25 1 96.69 117 THR A C 1
ATOM 921 O O . THR A 1 117 ? 11.906 29.891 18.469 1 96.69 117 THR A O 1
ATOM 924 N N . LYS A 1 118 ? 11.125 28.297 17.172 1 96.62 118 LYS A N 1
ATOM 925 C CA . LYS A 1 118 ? 10.82 29.188 16.062 1 96.62 118 LYS A CA 1
ATOM 926 C C . LYS A 1 118 ? 9.82 28.547 15.094 1 96.62 118 LYS A C 1
ATOM 928 O O . LYS A 1 118 ? 9.5 27.375 15.219 1 96.62 118 LYS A O 1
ATOM 933 N N . ILE A 1 119 ? 9.367 29.375 14.195 1 97.19 119 ILE A N 1
ATOM 934 C CA . ILE A 1 119 ? 8.617 28.891 13.039 1 97.19 119 ILE A CA 1
ATOM 935 C C . ILE A 1 119 ? 9.57 28.656 11.867 1 97.19 119 ILE A C 1
ATOM 937 O O . ILE A 1 119 ? 10.242 29.578 11.406 1 97.19 119 ILE A O 1
ATOM 941 N N . ILE A 1 120 ? 9.602 27.469 11.375 1 97.19 120 ILE A N 1
ATOM 942 C CA . ILE A 1 120 ? 10.648 27.078 10.43 1 97.19 120 ILE A CA 1
ATOM 943 C C . ILE A 1 120 ? 10.156 27.312 9 1 97.19 120 ILE A C 1
ATOM 945 O O . ILE A 1 120 ? 10.953 27.453 8.078 1 97.19 120 ILE A O 1
ATOM 949 N N . THR A 1 121 ? 8.891 27.344 8.773 1 97.31 121 THR A N 1
ATOM 950 C CA . THR A 1 121 ? 8.32 27.484 7.438 1 97.31 121 THR A CA 1
ATOM 951 C C . THR A 1 121 ? 8.359 28.938 6.977 1 97.31 121 THR A C 1
ATOM 953 O O . THR A 1 121 ? 8.047 29.844 7.746 1 97.31 121 THR A O 1
ATOM 956 N N . LYS A 1 122 ? 8.781 29.125 5.738 1 96.06 122 LYS A N 1
ATOM 957 C CA . LYS A 1 122 ? 8.711 30.469 5.168 1 96.06 122 LYS A CA 1
ATOM 958 C C . LYS A 1 122 ? 7.27 30.969 5.121 1 96.06 122 LYS A C 1
ATOM 960 O O . LYS A 1 122 ? 6.352 30.203 4.82 1 96.06 122 LYS A O 1
ATOM 965 N N . LYS A 1 123 ? 7.074 32.281 5.297 1 95.19 123 LYS A N 1
ATOM 966 C CA . LYS A 1 123 ? 5.75 32.906 5.375 1 95.19 123 LYS A CA 1
ATOM 967 C C . LYS A 1 123 ? 4.945 32.625 4.105 1 95.19 123 LYS A C 1
ATOM 969 O O . LYS A 1 123 ? 3.738 32.375 4.176 1 95.19 123 LYS A O 1
ATOM 974 N N . GLU A 1 124 ? 5.609 32.625 2.986 1 94.31 124 GLU A N 1
ATOM 975 C CA . GLU A 1 124 ? 4.926 32.469 1.706 1 94.31 124 GLU A CA 1
ATOM 976 C C . GLU A 1 124 ? 4.328 31.078 1.567 1 94.31 124 GLU A C 1
ATOM 978 O O . GLU A 1 124 ? 3.432 30.859 0.752 1 94.31 124 GLU A O 1
ATOM 983 N N . ASN A 1 125 ? 4.801 30.125 2.371 1 96.44 125 ASN A N 1
ATOM 984 C CA . ASN A 1 125 ? 4.32 28.75 2.291 1 96.44 125 ASN A CA 1
ATOM 985 C C . ASN A 1 125 ? 3.398 28.406 3.457 1 96.44 125 ASN A C 1
ATOM 987 O O . ASN A 1 125 ? 2.838 27.312 3.512 1 96.44 125 ASN A O 1
ATOM 991 N N . LEU A 1 126 ? 3.141 29.375 4.336 1 96.94 126 LEU A N 1
ATOM 992 C CA . LEU A 1 126 ? 2.357 29.109 5.539 1 96.94 126 LEU A CA 1
ATOM 993 C C . LEU A 1 126 ? 0.881 29.406 5.301 1 96.94 126 LEU A C 1
ATOM 995 O O . LEU A 1 126 ? 0.528 30.5 4.855 1 96.94 126 LEU A O 1
ATOM 999 N N . ILE A 1 127 ? 0.106 28.375 5.516 1 97.44 127 ILE A N 1
ATOM 1000 C CA . ILE A 1 127 ? -1.336 28.578 5.566 1 97.44 127 ILE A CA 1
ATOM 1001 C C . ILE A 1 127 ? -1.722 29.203 6.91 1 97.44 127 ILE A C 1
ATOM 1003 O O . ILE A 1 127 ? -2.445 30.188 6.957 1 97.44 127 ILE A O 1
ATOM 1007 N N . CYS A 1 128 ? -1.26 28.625 7.977 1 98.19 128 CYS A N 1
ATOM 1008 C CA . CYS A 1 128 ? -1.437 29.094 9.344 1 98.19 128 CYS A CA 1
ATOM 1009 C C . CYS A 1 128 ? -0.5 28.375 10.297 1 98.19 128 CYS A C 1
ATOM 1011 O O . CYS A 1 128 ? 0.227 27.469 9.898 1 98.19 128 CYS A O 1
ATOM 1013 N N . VAL A 1 129 ? -0.46 28.875 11.516 1 98.69 129 VAL A N 1
ATOM 1014 C CA . VAL A 1 129 ? 0.274 28.234 12.602 1 98.69 129 VAL A CA 1
ATOM 1015 C C . VAL A 1 129 ? -0.706 27.703 13.648 1 98.69 129 VAL A C 1
ATOM 1017 O O . VAL A 1 129 ? -1.61 28.422 14.078 1 98.69 129 VAL A O 1
ATOM 1020 N N . ALA A 1 130 ? -0.631 26.438 13.93 1 98.75 130 ALA A N 1
ATOM 1021 C CA . ALA A 1 130 ? -1.371 25.828 15.031 1 98.75 130 ALA A CA 1
ATOM 1022 C C . ALA A 1 130 ? -0.539 25.828 16.312 1 98.75 130 ALA A C 1
ATOM 1024 O O . ALA A 1 130 ? 0.437 25.078 16.422 1 98.75 130 ALA A O 1
ATOM 1025 N N . SER A 1 131 ? -0.955 26.578 17.344 1 98.62 131 SER A N 1
ATOM 1026 C CA . SER A 1 131 ? -0.075 26.875 18.469 1 98.62 131 SER A CA 1
ATOM 1027 C C . SER A 1 131 ? -0.787 26.641 19.797 1 98.62 131 SER A C 1
ATOM 1029 O O . SER A 1 131 ? -2.01 26.766 19.875 1 98.62 131 SER A O 1
ATOM 1031 N N . ASP A 1 132 ? -0.026 26.25 20.766 1 98.31 132 ASP A N 1
ATOM 1032 C CA . ASP A 1 132 ? -0.591 26.109 22.109 1 98.31 132 ASP A CA 1
ATOM 1033 C C . ASP A 1 132 ? -0.551 27.422 22.875 1 98.31 132 ASP A C 1
ATOM 1035 O O . ASP A 1 132 ? -1.096 27.531 23.969 1 98.31 132 ASP A O 1
ATOM 1039 N N . ILE A 1 133 ? 0.071 28.453 22.328 1 97.94 133 ILE A N 1
ATOM 1040 C CA . ILE A 1 133 ? 0.121 29.797 22.922 1 97.94 133 ILE A CA 1
ATOM 1041 C C . ILE A 1 133 ? -0.204 30.844 21.859 1 97.94 133 ILE A C 1
ATOM 1043 O O . ILE A 1 133 ? -0.238 30.531 20.656 1 97.94 133 ILE A O 1
ATOM 1047 N N . GLU A 1 134 ? -0.401 32 22.344 1 96.12 134 GLU A N 1
ATOM 1048 C CA . GLU A 1 134 ? -0.599 33.125 21.422 1 96.12 134 GLU A CA 1
ATOM 1049 C C . GLU A 1 134 ? 0.725 33.594 20.812 1 96.12 134 GLU A C 1
ATOM 1051 O O . GLU A 1 134 ? 1.729 33.688 21.531 1 96.12 134 GLU A O 1
ATOM 1056 N N . LEU A 1 135 ? 0.805 33.625 19.531 1 96 135 LEU A N 1
ATOM 1057 C CA . LEU A 1 135 ? 1.956 34.156 18.812 1 96 135 LEU A CA 1
ATOM 1058 C C . LEU A 1 135 ? 1.545 35.312 17.906 1 96 135 LEU A C 1
ATOM 1060 O O . LEU A 1 135 ? 0.436 35.344 17.375 1 96 135 LEU A O 1
ATOM 1064 N N . ASN A 1 136 ? 2.371 36.25 17.922 1 94.25 136 ASN A N 1
ATOM 1065 C CA . ASN A 1 136 ? 2.166 37.375 16.984 1 94.25 136 ASN A CA 1
ATOM 1066 C C . ASN A 1 136 ? 3.072 37.219 15.766 1 94.25 136 ASN A C 1
ATOM 1068 O O . ASN A 1 136 ? 4.254 37.562 15.828 1 94.25 136 ASN A O 1
ATOM 1072 N N . ILE A 1 137 ? 2.596 36.75 14.742 1 94.25 137 ILE A N 1
ATOM 1073 C CA . ILE A 1 137 ? 3.324 36.594 13.492 1 94.25 137 ILE A CA 1
ATOM 1074 C C . ILE A 1 137 ? 2.668 37.469 12.406 1 94.25 137 ILE A C 1
ATOM 1076 O O . ILE A 1 137 ? 1.473 37.312 12.133 1 94.25 137 ILE A O 1
ATOM 1080 N N . ASP A 1 138 ? 3.381 38.281 11.758 1 93.19 138 ASP A N 1
ATOM 1081 C CA . ASP A 1 138 ? 2.848 39.219 10.789 1 93.19 138 ASP A CA 1
ATOM 1082 C C . ASP A 1 138 ? 2.148 38.5 9.633 1 93.19 138 ASP A C 1
ATOM 1084 O O . ASP A 1 138 ? 2.746 37.656 8.969 1 93.19 138 ASP A O 1
ATOM 1088 N N . ASN A 1 139 ? 0.868 38.812 9.445 1 94.06 139 ASN A N 1
ATOM 1089 C CA . ASN A 1 139 ? 0.056 38.375 8.305 1 94.06 139 ASN A CA 1
ATOM 1090 C C . ASN A 1 139 ? -0.138 36.875 8.289 1 94.06 139 ASN A C 1
ATOM 1092 O O . ASN A 1 139 ? -0.351 36.281 7.234 1 94.06 139 ASN A O 1
ATOM 1096 N N . ILE A 1 140 ? 0.137 36.281 9.398 1 96 140 ILE A N 1
ATOM 1097 C CA . ILE A 1 140 ? -0.077 34.844 9.5 1 96 140 ILE A CA 1
ATOM 1098 C C . ILE A 1 140 ? -1.071 34.562 10.625 1 96 140 ILE A C 1
ATOM 1100 O O . ILE A 1 140 ? -0.932 35.062 11.734 1 96 140 ILE A O 1
ATOM 1104 N N . LYS A 1 141 ? -2.092 33.781 10.289 1 96.38 141 LYS A N 1
ATOM 1105 C CA . LYS A 1 141 ? -3.078 33.375 11.289 1 96.38 141 LYS A CA 1
ATOM 1106 C C . LYS A 1 141 ? -2.492 32.344 12.25 1 96.38 141 LYS A C 1
ATOM 1108 O O . LYS A 1 141 ? -1.857 31.359 11.82 1 96.38 141 LYS A O 1
ATOM 1113 N N . VAL A 1 142 ? -2.684 32.594 13.516 1 98.19 142 VAL A N 1
ATOM 1114 C CA . VAL A 1 142 ? -2.311 31.641 14.555 1 98.19 142 VAL A CA 1
ATOM 1115 C C . VAL A 1 142 ? -3.566 31.078 15.219 1 98.19 142 VAL A C 1
ATOM 1117 O O . VAL A 1 142 ? -4.406 31.828 15.711 1 98.19 142 VAL A O 1
ATOM 1120 N N . ILE A 1 143 ? -3.686 29.781 15.156 1 98.31 143 ILE A N 1
ATOM 1121 C CA . ILE A 1 143 ? -4.883 29.094 15.625 1 98.31 143 ILE A CA 1
ATOM 1122 C C . ILE A 1 143 ? -4.531 28.188 16.797 1 98.31 143 ILE A C 1
ATOM 1124 O O . ILE A 1 143 ? -3.473 27.562 16.812 1 98.31 143 ILE A O 1
ATOM 1128 N N . ASP A 1 144 ? -5.461 28.188 17.766 1 98.5 144 ASP A N 1
ATOM 1129 C CA . ASP A 1 144 ? -5.297 27.188 18.812 1 98.5 144 ASP A CA 1
ATOM 1130 C C . ASP A 1 144 ? -5.215 25.781 18.219 1 98.5 144 ASP A C 1
ATOM 1132 O O . ASP A 1 144 ? -6.074 25.391 17.422 1 98.5 144 ASP A O 1
ATOM 1136 N N . ARG A 1 145 ? -4.223 25.078 18.625 1 98.19 145 ARG A N 1
ATOM 1137 C CA . ARG A 1 145 ? -3.947 23.781 18.016 1 98.19 145 ARG A CA 1
ATOM 1138 C C . ARG A 1 145 ? -5.043 22.766 18.328 1 98.19 145 ARG A C 1
ATOM 1140 O O . ARG A 1 145 ? -5.117 21.703 17.719 1 98.19 145 ARG A O 1
ATOM 1147 N N . ASN A 1 146 ? -5.988 23.078 19.188 1 98.12 146 ASN A N 1
ATOM 1148 C CA . ASN A 1 146 ? -7.09 22.203 19.547 1 98.12 146 ASN A CA 1
ATOM 1149 C C . ASN A 1 146 ? -8.398 22.641 18.891 1 98.12 146 ASN A C 1
ATOM 1151 O O . ASN A 1 146 ? -9.43 22 19.062 1 98.12 146 ASN A O 1
ATOM 1155 N N . ASP A 1 147 ? -8.328 23.688 18.234 1 98.5 147 ASP A N 1
ATOM 1156 C CA . ASP A 1 147 ? -9.523 24.172 17.547 1 98.5 147 ASP A CA 1
ATOM 1157 C C . ASP A 1 147 ? -9.641 23.547 16.156 1 98.5 147 ASP A C 1
ATOM 1159 O O . ASP A 1 147 ? -9.484 24.25 15.148 1 98.5 147 ASP A O 1
ATOM 1163 N N . TYR A 1 148 ? -10 22.312 16.141 1 98.69 148 TYR A N 1
ATOM 1164 C CA . TYR A 1 148 ? -10.031 21.547 14.906 1 98.69 148 TYR A CA 1
ATOM 1165 C C . TYR A 1 148 ? -11.094 22.078 13.961 1 98.69 148 TYR A C 1
ATOM 1167 O O . TYR A 1 148 ? -10.945 22.016 12.742 1 98.69 148 TYR A O 1
ATOM 1175 N N . LYS A 1 149 ? -12.195 22.594 14.5 1 98.5 149 LYS A N 1
ATOM 1176 C CA . LYS A 1 149 ? -13.234 23.188 13.664 1 98.5 149 LYS A CA 1
ATOM 1177 C C . LYS A 1 149 ? -12.68 24.359 12.859 1 98.5 149 LYS A C 1
ATOM 1179 O O . LYS A 1 149 ? -12.859 24.422 11.641 1 98.5 149 LYS A O 1
ATOM 1184 N N . LYS A 1 150 ? -12 25.203 13.523 1 98.5 150 LYS A N 1
ATOM 1185 C CA . LYS A 1 150 ? -11.414 26.359 12.859 1 98.5 150 LYS A CA 1
ATOM 1186 C C . LYS A 1 150 ? -10.328 25.938 11.875 1 98.5 150 LYS A C 1
ATOM 1188 O O . LYS A 1 150 ? -10.211 26.516 10.789 1 98.5 150 LYS A O 1
ATOM 1193 N N . LEU A 1 151 ? -9.5 25.031 12.242 1 98.38 151 LEU A N 1
ATOM 1194 C CA . LEU A 1 151 ? -8.461 24.516 11.352 1 98.38 151 LEU A CA 1
ATOM 1195 C C . LEU A 1 151 ? -9.07 23.953 10.078 1 98.38 151 LEU A C 1
ATOM 1197 O O . LEU A 1 151 ? -8.578 24.219 8.977 1 98.38 151 LEU A O 1
ATOM 1201 N N . ALA A 1 152 ? -10.133 23.188 10.211 1 98.19 152 ALA A N 1
ATOM 1202 C CA . ALA A 1 152 ? -10.82 22.641 9.055 1 98.19 152 ALA A CA 1
ATOM 1203 C C . ALA A 1 152 ? -11.391 23.75 8.18 1 98.19 152 ALA A C 1
ATOM 1205 O O . ALA A 1 152 ? -11.336 23.672 6.949 1 98.19 152 ALA A O 1
ATOM 1206 N N . ASP A 1 153 ? -11.969 24.75 8.828 1 98.19 153 ASP A N 1
ATOM 1207 C CA . ASP A 1 153 ? -12.477 25.891 8.086 1 98.19 153 ASP A CA 1
ATOM 1208 C C . ASP A 1 153 ? -11.383 26.516 7.211 1 98.19 153 ASP A C 1
ATOM 1210 O O . ASP A 1 153 ? -11.617 26.812 6.039 1 98.19 153 ASP A O 1
ATOM 1214 N N . ILE A 1 154 ? -10.242 26.703 7.762 1 97.44 154 ILE A N 1
ATOM 1215 C CA . ILE A 1 154 ? -9.109 27.312 7.074 1 97.44 154 ILE A CA 1
ATOM 1216 C C . ILE A 1 154 ? -8.672 26.422 5.906 1 97.44 154 ILE A C 1
ATOM 1218 O O . ILE A 1 154 ? -8.422 26.922 4.805 1 97.44 154 ILE A O 1
ATOM 1222 N N . ILE A 1 155 ? -8.609 25.156 6.102 1 97.5 155 ILE A N 1
ATOM 1223 C CA . ILE A 1 155 ? -8.188 24.188 5.086 1 97.5 155 ILE A CA 1
ATOM 1224 C C . ILE A 1 155 ? -9.164 24.219 3.916 1 97.5 155 ILE A C 1
ATOM 1226 O O . ILE A 1 155 ? -8.75 24.25 2.754 1 97.5 155 ILE A O 1
ATOM 1230 N N . ILE A 1 156 ? -10.461 24.234 4.234 1 97.44 156 ILE A N 1
ATOM 1231 C CA . ILE A 1 156 ? -11.5 24.234 3.211 1 97.44 156 ILE A CA 1
ATOM 1232 C C . ILE A 1 156 ? -11.461 25.562 2.438 1 97.44 156 ILE A C 1
ATOM 1234 O O . ILE A 1 156 ? -11.578 25.562 1.209 1 97.44 156 ILE A O 1
ATOM 1238 N N . ALA A 1 157 ? -11.281 26.609 3.154 1 96.44 157 ALA A N 1
ATOM 1239 C CA . ALA A 1 157 ? -11.18 27.906 2.512 1 96.44 157 ALA A CA 1
ATOM 1240 C C . ALA A 1 157 ? -9.984 27.969 1.573 1 96.44 157 ALA A C 1
ATOM 1242 O O . ALA A 1 157 ? -10.055 28.562 0.496 1 96.44 157 ALA A O 1
ATOM 1243 N N . PHE A 1 158 ? -8.922 27.422 1.994 1 94.69 158 PHE A N 1
ATOM 1244 C CA . PHE A 1 158 ? -7.719 27.391 1.173 1 94.69 158 PHE A CA 1
ATOM 1245 C C . PHE A 1 158 ? -7.977 26.641 -0.134 1 94.69 158 PHE A C 1
ATOM 1247 O O . PHE A 1 158 ? -7.539 27.094 -1.199 1 94.69 158 PHE A O 1
ATOM 1254 N N . LYS A 1 159 ? -8.594 25.5 -0.055 1 92.44 159 LYS A N 1
ATOM 1255 C CA . LYS A 1 159 ? -8.953 24.719 -1.235 1 92.44 159 LYS A CA 1
ATOM 1256 C C . LYS A 1 159 ? -9.758 25.547 -2.227 1 92.44 159 LYS A C 1
ATOM 1258 O O . LYS A 1 159 ? -9.547 25.453 -3.439 1 92.44 159 LYS A O 1
ATOM 1263 N N . GLU A 1 160 ? -10.617 26.375 -1.736 1 88.25 160 GLU A N 1
ATOM 1264 C CA . GLU A 1 160 ? -11.523 27.172 -2.559 1 88.25 160 GLU A CA 1
ATOM 1265 C C . GLU A 1 160 ? -10.844 28.453 -3.043 1 88.25 160 GLU A C 1
ATOM 1267 O O . GLU A 1 160 ? -11.414 29.188 -3.842 1 88.25 160 GLU A O 1
ATOM 1272 N N . GLY A 1 161 ? -9.547 28.625 -2.678 1 84.31 161 GLY A N 1
ATOM 1273 C CA . GLY A 1 161 ? -8.828 29.828 -3.102 1 84.31 161 GLY A CA 1
ATOM 1274 C C . GLY A 1 161 ? -9.25 31.078 -2.348 1 84.31 161 GLY A C 1
ATOM 1275 O O . GLY A 1 161 ? -9.109 32.188 -2.855 1 84.31 161 GLY A O 1
ATOM 1276 N N . VAL A 1 162 ? -10.008 31 -1.154 1 72 162 VAL A N 1
ATOM 1277 C CA . VAL A 1 162 ? -10.516 32.125 -0.392 1 72 162 VAL A CA 1
ATOM 1278 C C . VAL A 1 162 ? -9.508 32.531 0.686 1 72 162 VAL A C 1
ATOM 1280 O O . VAL A 1 162 ? -9.469 33.688 1.117 1 72 162 VAL A O 1
ATOM 1283 N N . VAL A 1 163 ? -8.492 31.797 0.846 1 62.38 163 VAL A N 1
ATOM 1284 C CA . VAL A 1 163 ? -7.637 32.188 1.965 1 62.38 163 VAL A CA 1
ATOM 1285 C C . VAL A 1 163 ? -6.543 33.125 1.479 1 62.38 163 VAL A C 1
ATOM 1287 O O . VAL A 1 163 ? -6.113 33.062 0.325 1 62.38 163 VAL A O 1
ATOM 1290 N N . MET B 1 1 ? 4.051 -4.438 -21.266 1 81.25 1 MET B N 1
ATOM 1291 C CA . MET B 1 1 ? 3.014 -4.781 -20.297 1 81.25 1 MET B CA 1
ATOM 1292 C C . MET B 1 1 ? 3.4 -6.023 -19.5 1 81.25 1 MET B C 1
ATOM 1294 O O . MET B 1 1 ? 4.059 -6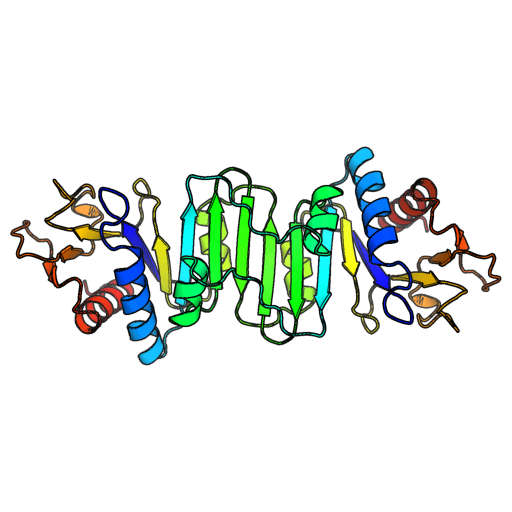.922 -20.031 1 81.25 1 MET B O 1
ATOM 1298 N N . ALA B 1 2 ? 3.094 -5.992 -18.125 1 88.88 2 ALA B N 1
ATOM 1299 C CA . ALA B 1 2 ? 3.516 -7.094 -17.25 1 88.88 2 ALA B CA 1
ATOM 1300 C C . ALA B 1 2 ? 2.842 -8.398 -17.672 1 88.88 2 ALA B C 1
ATOM 1302 O O . ALA B 1 2 ? 1.693 -8.398 -18.109 1 88.88 2 ALA B O 1
ATOM 1303 N N . ASN B 1 3 ? 3.547 -9.477 -17.672 1 96.31 3 ASN B N 1
ATOM 1304 C CA . ASN B 1 3 ? 2.947 -10.805 -17.766 1 96.31 3 ASN B CA 1
ATOM 1305 C C . ASN B 1 3 ? 2.328 -11.227 -16.438 1 96.31 3 ASN B C 1
ATOM 1307 O O . ASN B 1 3 ? 3.012 -11.273 -15.414 1 96.31 3 ASN B O 1
ATOM 1311 N N . VAL B 1 4 ? 1.036 -11.5 -16.453 1 98.19 4 VAL B N 1
ATOM 1312 C CA . VAL B 1 4 ? 0.304 -11.828 -15.234 1 98.19 4 VAL B CA 1
ATOM 1313 C C . VAL B 1 4 ? 0.018 -13.328 -15.195 1 98.19 4 VAL B C 1
ATOM 1315 O O . VAL B 1 4 ? -0.588 -13.883 -16.109 1 98.19 4 VAL B O 1
ATOM 1318 N N . ILE B 1 5 ? 0.454 -13.945 -14.148 1 97.81 5 ILE B N 1
ATOM 1319 C CA . ILE B 1 5 ? 0.267 -15.383 -13.969 1 97.81 5 ILE B CA 1
ATOM 1320 C C . ILE B 1 5 ? -0.491 -15.641 -12.664 1 97.81 5 ILE B C 1
ATOM 1322 O O . ILE B 1 5 ? -0.141 -15.094 -11.617 1 97.81 5 ILE B O 1
ATOM 1326 N N . ASN B 1 6 ? -1.441 -16.422 -12.727 1 98.38 6 ASN B N 1
ATOM 1327 C CA . ASN B 1 6 ? -2.27 -16.766 -11.578 1 98.38 6 ASN B CA 1
ATOM 1328 C C . ASN B 1 6 ? -1.929 -18.156 -11.039 1 98.38 6 ASN B C 1
ATOM 1330 O O . ASN B 1 6 ? -1.95 -19.141 -11.789 1 98.38 6 ASN B O 1
ATOM 1334 N N . VAL B 1 7 ? -1.521 -18.234 -9.789 1 98.25 7 VAL B N 1
ATOM 1335 C CA . VAL B 1 7 ? -1.255 -19.5 -9.117 1 98.25 7 VAL B CA 1
ATOM 1336 C C . VAL B 1 7 ? -2.445 -19.891 -8.242 1 98.25 7 VAL B C 1
ATOM 1338 O O . VAL B 1 7 ? -2.824 -19.141 -7.34 1 98.25 7 VAL B O 1
ATOM 1341 N N . VAL B 1 8 ? -2.984 -21.062 -8.516 1 98.06 8 VAL B N 1
ATOM 1342 C CA . VAL B 1 8 ? -4.18 -21.484 -7.797 1 98.06 8 VAL B CA 1
ATOM 1343 C C . VAL B 1 8 ? -3.994 -22.922 -7.309 1 98.06 8 VAL B C 1
ATOM 1345 O O . VAL B 1 8 ? -3.012 -23.578 -7.66 1 98.06 8 VAL B O 1
ATOM 1348 N N . GLY B 1 9 ? -4.793 -23.312 -6.449 1 97.56 9 GLY B N 1
ATOM 1349 C CA . GLY B 1 9 ? -4.949 -24.656 -5.926 1 97.56 9 GLY B CA 1
ATOM 1350 C C . GLY B 1 9 ? -6.355 -24.938 -5.43 1 97.56 9 GLY B C 1
ATOM 1351 O O . GLY B 1 9 ? -7.105 -24.016 -5.113 1 97.56 9 GLY B O 1
ATOM 1352 N N . GLU B 1 10 ? -6.645 -26.234 -5.395 1 96.31 10 GLU B N 1
ATOM 1353 C CA . GLU B 1 10 ? -8 -26.641 -5.027 1 96.31 10 GLU B CA 1
ATOM 1354 C C . GLU B 1 10 ? -8.352 -26.156 -3.623 1 96.31 10 GLU B C 1
ATOM 1356 O O . GLU B 1 10 ? -9.484 -25.734 -3.369 1 96.31 10 GLU B O 1
ATOM 1361 N N . CYS B 1 11 ? -7.379 -26.266 -2.725 1 93.75 11 CYS B N 1
ATOM 1362 C CA . CYS B 1 11 ? -7.641 -25.875 -1.341 1 93.75 11 CYS B CA 1
ATOM 1363 C C . CYS B 1 11 ? -6.41 -25.234 -0.715 1 93.75 11 CYS B C 1
ATOM 1365 O O . CYS B 1 11 ? -5.371 -25.094 -1.367 1 93.75 11 CYS B O 1
ATOM 1367 N N . SER B 1 12 ? -6.586 -24.703 0.493 1 91.06 12 SER B N 1
ATOM 1368 C CA . SER B 1 12 ? -5.48 -24.078 1.211 1 91.06 12 SER B CA 1
ATOM 1369 C C . SER B 1 12 ? -4.391 -25.094 1.537 1 91.06 12 SER B C 1
ATOM 1371 O O . SER B 1 12 ? -4.656 -26.297 1.625 1 91.06 12 SER B O 1
ATOM 1373 N N . ASN B 1 13 ? -3.188 -24.703 1.58 1 93.75 13 ASN B N 1
ATOM 1374 C CA . ASN B 1 13 ? -2.047 -25.453 2.094 1 93.75 13 ASN B CA 1
ATOM 1375 C C . ASN B 1 13 ? -1.521 -26.453 1.063 1 93.75 13 ASN B C 1
ATOM 1377 O O . ASN B 1 13 ? -0.745 -27.344 1.399 1 93.75 13 ASN B O 1
ATOM 1381 N N . VAL B 1 14 ? -1.983 -26.297 -0.123 1 95.88 14 VAL B N 1
ATOM 1382 C CA . VAL B 1 14 ? -1.541 -27.219 -1.152 1 95.88 14 VAL B CA 1
ATOM 1383 C C . VAL B 1 14 ? -0.119 -26.875 -1.588 1 95.88 14 VAL B C 1
ATOM 1385 O O . VAL B 1 14 ? 0.499 -27.625 -2.357 1 95.88 14 VAL B O 1
ATOM 1388 N N . GLY B 1 15 ? 0.389 -25.719 -1.181 1 95.62 15 GLY B N 1
ATOM 1389 C CA . GLY B 1 15 ? 1.771 -25.375 -1.48 1 95.62 15 GLY B CA 1
ATOM 1390 C C . GLY B 1 15 ? 1.903 -24.188 -2.41 1 95.62 15 GLY B C 1
ATOM 1391 O O . GLY B 1 15 ? 2.938 -24.016 -3.059 1 95.62 15 GLY B O 1
ATOM 1392 N N . LYS B 1 16 ? 0.873 -23.375 -2.572 1 96.5 16 LYS B N 1
ATOM 1393 C CA . LYS B 1 16 ? 0.892 -22.234 -3.482 1 96.5 16 LYS B CA 1
ATOM 1394 C C . LYS B 1 16 ? 1.992 -21.25 -3.104 1 96.5 16 LYS B C 1
ATOM 1396 O O . LYS B 1 16 ? 2.805 -20.859 -3.947 1 96.5 16 LYS B O 1
ATOM 1401 N N . THR B 1 17 ? 2.021 -20.859 -1.871 1 94.75 17 THR B N 1
ATOM 1402 C CA . THR B 1 17 ? 2.984 -19.875 -1.408 1 94.75 17 THR B CA 1
ATOM 1403 C C . THR B 1 17 ? 4.414 -20.375 -1.616 1 94.75 17 THR B C 1
ATOM 1405 O O . THR B 1 17 ? 5.266 -19.625 -2.105 1 94.75 17 THR B O 1
ATOM 1408 N N . THR B 1 18 ? 4.648 -21.641 -1.281 1 96.38 18 THR B N 1
ATOM 1409 C CA . THR B 1 18 ? 5.969 -22.234 -1.478 1 96.38 18 THR B CA 1
ATOM 1410 C C . THR B 1 18 ? 6.379 -22.156 -2.945 1 96.38 18 THR B C 1
ATOM 1412 O O . THR B 1 18 ? 7.504 -21.781 -3.264 1 96.38 18 THR B O 1
ATOM 1415 N N . LEU B 1 19 ? 5.461 -22.562 -3.744 1 98.12 19 LEU B N 1
ATOM 1416 C CA . LEU B 1 19 ? 5.73 -22.547 -5.176 1 98.12 19 LEU B CA 1
ATOM 1417 C C . LEU B 1 19 ? 6.055 -21.125 -5.648 1 98.12 19 LEU B C 1
ATOM 1419 O O . LEU B 1 19 ? 7.023 -20.922 -6.379 1 98.12 19 LEU B O 1
ATOM 1423 N N . ILE B 1 20 ? 5.242 -20.172 -5.207 1 98 20 ILE B N 1
ATOM 1424 C CA . ILE B 1 20 ? 5.391 -18.797 -5.625 1 98 20 ILE B CA 1
ATOM 1425 C C . ILE B 1 20 ? 6.75 -18.266 -5.176 1 98 20 ILE B C 1
ATOM 1427 O O . ILE B 1 20 ? 7.449 -17.594 -5.945 1 98 20 ILE B O 1
ATOM 1431 N N . VAL B 1 21 ? 7.137 -18.562 -4.012 1 97.94 21 VAL B N 1
ATOM 1432 C CA . VAL B 1 21 ? 8.43 -18.141 -3.482 1 97.94 21 VAL B CA 1
ATOM 1433 C C . VAL B 1 21 ? 9.555 -18.672 -4.375 1 97.94 21 VAL B C 1
ATOM 1435 O O . VAL B 1 21 ? 10.461 -17.922 -4.742 1 97.94 21 VAL B O 1
ATOM 1438 N N . GLY B 1 22 ? 9.469 -19.922 -4.703 1 98.44 22 GLY B N 1
ATOM 1439 C CA . GLY B 1 22 ? 10.469 -20.5 -5.582 1 98.44 22 GLY B CA 1
ATOM 1440 C C . GLY B 1 22 ? 10.516 -19.859 -6.953 1 98.44 22 GLY B C 1
ATOM 1441 O O . GLY B 1 22 ? 11.602 -19.609 -7.488 1 98.44 22 GLY B O 1
ATOM 1442 N N . ILE B 1 23 ? 9.352 -19.609 -7.473 1 98.5 23 ILE B N 1
ATOM 1443 C CA . ILE B 1 23 ? 9.25 -18.984 -8.789 1 98.5 23 ILE B CA 1
ATOM 1444 C C . ILE B 1 23 ? 9.852 -17.594 -8.75 1 98.5 23 ILE B C 1
ATOM 1446 O O . ILE B 1 23 ? 10.617 -17.203 -9.641 1 98.5 23 ILE B O 1
ATOM 1450 N N . ILE B 1 24 ? 9.531 -16.797 -7.707 1 98.62 24 ILE B N 1
ATOM 1451 C CA . ILE B 1 24 ? 10.039 -15.43 -7.566 1 98.62 24 ILE B CA 1
ATOM 1452 C C . ILE B 1 24 ? 11.57 -15.453 -7.547 1 98.62 24 ILE B C 1
ATOM 1454 O O . ILE B 1 24 ? 12.211 -14.711 -8.289 1 98.62 24 ILE B O 1
ATOM 1458 N N . LYS B 1 25 ? 12.141 -16.344 -6.766 1 98.62 25 LYS B N 1
ATOM 1459 C CA . LYS B 1 25 ? 13.594 -16.422 -6.637 1 98.62 25 LYS B CA 1
ATOM 1460 C C . LYS B 1 25 ? 14.25 -16.719 -7.98 1 98.62 25 LYS B C 1
ATOM 1462 O O . LYS B 1 25 ? 15.25 -16.094 -8.336 1 98.62 25 LYS B O 1
ATOM 1467 N N . GLU B 1 26 ? 13.656 -17.656 -8.617 1 98.69 26 GLU B N 1
ATOM 1468 C CA . GLU B 1 26 ? 14.219 -18.047 -9.914 1 98.69 26 GLU B CA 1
ATOM 1469 C C . GLU B 1 26 ? 14.125 -16.891 -10.914 1 98.69 26 GLU B C 1
ATOM 1471 O O . GLU B 1 26 ? 15.102 -16.594 -11.609 1 98.69 26 GLU B O 1
ATOM 1476 N N . LEU B 1 27 ? 12.984 -16.234 -11.008 1 98.5 27 LEU B N 1
ATOM 1477 C CA . LEU B 1 27 ? 12.812 -15.117 -11.93 1 98.5 27 LEU B CA 1
ATOM 1478 C C . LEU B 1 27 ? 13.758 -13.969 -11.586 1 98.5 27 LEU B C 1
ATOM 1480 O O . LEU B 1 27 ? 14.367 -13.375 -12.477 1 98.5 27 LEU B O 1
ATOM 1484 N N . LYS B 1 28 ? 13.898 -13.695 -10.312 1 98.5 28 LYS B N 1
ATOM 1485 C CA . LYS B 1 28 ? 14.781 -12.625 -9.852 1 98.5 28 LYS B CA 1
ATOM 1486 C C . LYS B 1 28 ? 16.234 -12.938 -10.188 1 98.5 28 LYS B C 1
ATOM 1488 O O . LYS B 1 28 ? 16.984 -12.055 -10.609 1 98.5 28 LYS B O 1
ATOM 1493 N N . SER B 1 29 ? 16.609 -14.148 -9.977 1 98.31 29 SER B N 1
ATOM 1494 C CA . SER B 1 29 ? 17.984 -14.555 -10.281 1 98.31 29 SER B CA 1
ATOM 1495 C C . SER B 1 29 ? 18.297 -14.367 -11.758 1 98.31 29 SER B C 1
ATOM 1497 O O . SER B 1 29 ? 19.469 -14.234 -12.133 1 98.31 29 SER B O 1
ATOM 1499 N N . ARG B 1 30 ? 17.297 -14.359 -12.508 1 98.31 30 ARG B N 1
ATOM 1500 C CA . ARG B 1 30 ? 17.469 -14.203 -13.945 1 98.31 30 ARG B CA 1
ATOM 1501 C C . ARG B 1 30 ? 17.328 -12.742 -14.359 1 98.31 30 ARG B C 1
ATOM 1503 O O . ARG B 1 30 ? 17.344 -12.422 -15.555 1 98.31 30 ARG B O 1
ATOM 1510 N N . GLY B 1 31 ? 17.078 -11.852 -13.453 1 98 31 GLY B N 1
ATOM 1511 C CA . GLY B 1 31 ? 17.141 -10.414 -13.695 1 98 31 GLY B CA 1
ATOM 1512 C C . GLY B 1 31 ? 15.781 -9.789 -13.938 1 98 31 GLY B C 1
ATOM 1513 O O . GLY B 1 31 ? 15.688 -8.633 -14.336 1 98 31 GLY B O 1
ATOM 1514 N N . PHE B 1 32 ? 14.688 -10.508 -13.695 1 98.38 32 PHE B N 1
ATOM 1515 C CA . PHE B 1 32 ? 13.344 -9.984 -13.953 1 98.38 32 PHE B CA 1
ATOM 1516 C C . PHE B 1 32 ? 12.797 -9.281 -12.719 1 98.38 32 PHE B C 1
ATOM 1518 O O . PHE B 1 32 ? 13.102 -9.672 -11.586 1 98.38 32 PHE B O 1
ATOM 1525 N N . SER B 1 33 ? 12 -8.242 -12.906 1 98.44 33 SER B N 1
ATOM 1526 C CA . SER B 1 33 ? 11.258 -7.617 -11.812 1 98.44 33 SER B CA 1
ATOM 1527 C C . SER B 1 33 ? 9.922 -8.32 -11.578 1 98.44 33 SER B C 1
ATOM 1529 O O . SER B 1 33 ? 9.281 -8.766 -12.531 1 98.44 33 SER B O 1
ATOM 1531 N N . VAL B 1 34 ? 9.562 -8.422 -10.289 1 98.62 34 VAL B N 1
ATOM 1532 C CA . VAL B 1 34 ? 8.383 -9.227 -9.977 1 98.62 34 VAL B CA 1
ATOM 1533 C C . VAL B 1 34 ? 7.5 -8.492 -8.977 1 98.62 34 VAL B C 1
ATOM 1535 O O . VAL B 1 34 ? 7.996 -7.902 -8.008 1 98.62 34 VAL B O 1
ATOM 1538 N N . GLY B 1 35 ? 6.207 -8.422 -9.211 1 98.44 35 GLY B N 1
ATOM 1539 C CA . GLY B 1 35 ? 5.176 -8.062 -8.25 1 98.44 35 GLY B CA 1
ATOM 1540 C C . GLY B 1 35 ? 4.27 -9.227 -7.895 1 98.44 35 GLY B C 1
ATOM 1541 O O . GLY B 1 35 ? 4.109 -10.164 -8.68 1 98.44 35 GLY B O 1
ATOM 1542 N N . THR B 1 36 ? 3.695 -9.156 -6.684 1 98.12 36 THR B N 1
ATOM 1543 C CA . THR B 1 36 ? 2.781 -10.219 -6.285 1 98.12 36 THR B CA 1
ATOM 1544 C C . THR B 1 36 ? 1.478 -9.641 -5.742 1 98.12 36 THR B C 1
ATOM 1546 O O . THR B 1 36 ? 1.473 -8.562 -5.145 1 98.12 36 THR B O 1
ATOM 1549 N N . ILE B 1 37 ? 0.413 -10.344 -5.977 1 97.25 37 ILE B N 1
ATOM 1550 C CA . ILE B 1 37 ? -0.916 -10.008 -5.477 1 97.25 37 ILE B CA 1
ATOM 1551 C C . ILE B 1 37 ? -1.524 -11.211 -4.77 1 97.25 37 ILE B C 1
ATOM 1553 O O . ILE B 1 37 ? -1.535 -12.32 -5.316 1 97.25 37 ILE B O 1
ATOM 1557 N N . LYS B 1 38 ? -1.914 -10.992 -3.547 1 94.88 38 LYS B N 1
ATOM 1558 C CA . LYS B 1 38 ? -2.586 -12.062 -2.82 1 94.88 38 LYS B CA 1
ATOM 1559 C C . LYS B 1 38 ? -3.973 -11.633 -2.357 1 94.88 38 LYS B C 1
ATOM 1561 O O . LYS B 1 38 ? -4.141 -10.523 -1.832 1 94.88 38 LYS B O 1
ATOM 1566 N N . HIS B 1 39 ? -4.887 -12.461 -2.656 1 92.81 39 HIS B N 1
ATOM 1567 C CA . HIS B 1 39 ? -6.215 -12.273 -2.086 1 92.81 39 HIS B CA 1
ATOM 1568 C C . HIS B 1 39 ? -6.383 -13.078 -0.8 1 92.81 39 HIS B C 1
ATOM 1570 O O . HIS B 1 39 ? -6.059 -14.266 -0.759 1 92.81 39 HIS B O 1
ATOM 1576 N N . HIS B 1 40 ? -6.77 -12.359 0.242 1 84 40 HIS B N 1
ATOM 1577 C CA . HIS B 1 40 ? -7.043 -13.008 1.521 1 84 40 HIS B CA 1
ATOM 1578 C C . HIS B 1 40 ? -8.523 -12.922 1.876 1 84 40 HIS B C 1
ATOM 1580 O O . HIS B 1 40 ? -9.133 -11.852 1.778 1 84 40 HIS B O 1
ATOM 1586 N N . SER B 1 41 ? -9.109 -14.039 2.162 1 78.06 41 SER B N 1
ATOM 1587 C CA . SER B 1 41 ? -10.547 -14.109 2.393 1 78.06 41 SER B CA 1
ATOM 1588 C C . SER B 1 41 ? -10.93 -13.484 3.727 1 78.06 41 SER B C 1
ATOM 1590 O O 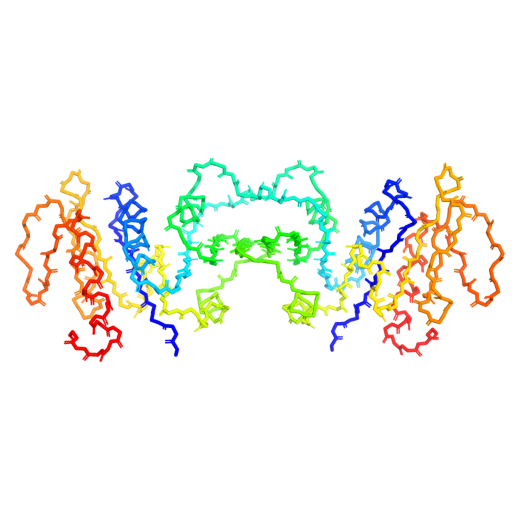. SER B 1 41 ? -12.078 -13.102 3.936 1 78.06 41 SER B O 1
ATOM 1592 N N . HIS B 1 42 ? -9.977 -13.344 4.645 1 76.31 42 HIS B N 1
ATOM 1593 C CA . HIS B 1 42 ? -10.273 -12.805 5.965 1 76.31 42 HIS B CA 1
ATOM 1594 C C . HIS B 1 42 ? -9.844 -11.344 6.07 1 76.31 42 HIS B C 1
ATOM 1596 O O . HIS B 1 42 ? -9.031 -10.867 5.27 1 76.31 42 HIS B O 1
ATOM 1602 N N . LYS B 1 43 ? -10.461 -10.75 7.082 1 69.94 43 LYS B N 1
ATOM 1603 C CA . LYS B 1 43 ? -10.148 -9.344 7.316 1 69.94 43 LYS B CA 1
ATOM 1604 C C . LYS B 1 43 ? -8.688 -9.164 7.715 1 69.94 43 LYS B C 1
ATOM 1606 O O . LYS B 1 43 ? -8.156 -9.93 8.523 1 69.94 43 LYS B O 1
ATOM 1611 N N . LEU B 1 44 ? -8.047 -8.32 7.031 1 73.31 44 LEU B N 1
ATOM 1612 C CA . LEU B 1 44 ? -6.625 -8.07 7.246 1 73.31 44 LEU B CA 1
ATOM 1613 C C . LEU B 1 44 ? -6.414 -7.055 8.367 1 73.31 44 LEU B C 1
ATOM 1615 O O . LEU B 1 44 ? -7.105 -6.035 8.422 1 73.31 44 LEU B O 1
ATOM 1619 N N . ASP B 1 45 ? -5.832 -7.395 9.438 1 66.69 45 ASP B N 1
ATOM 1620 C CA . ASP B 1 45 ? -5.348 -6.402 10.398 1 66.69 45 ASP B CA 1
ATOM 1621 C C . ASP B 1 45 ? -3.91 -6 10.086 1 66.69 45 ASP B C 1
ATOM 1623 O O . ASP B 1 45 ? -2.963 -6.602 10.594 1 66.69 45 ASP B O 1
ATOM 1627 N N . LEU B 1 46 ? -3.727 -5.285 9.148 1 64.88 46 LEU B N 1
ATOM 1628 C CA . LEU B 1 46 ? -2.432 -5.027 8.523 1 64.88 46 LEU B CA 1
ATOM 1629 C C . LEU B 1 46 ? -1.632 -4.016 9.336 1 64.88 46 LEU B C 1
ATOM 1631 O O . LEU B 1 46 ? -0.409 -4.129 9.445 1 64.88 46 LEU B O 1
ATOM 1635 N N . ASP B 1 47 ? -2.285 -2.945 9.867 1 61.47 47 ASP B N 1
ATOM 1636 C CA . ASP B 1 47 ? -1.495 -1.927 10.547 1 61.47 47 ASP B CA 1
ATOM 1637 C C . ASP B 1 47 ? -1.338 -2.258 12.031 1 61.47 47 ASP B C 1
ATOM 1639 O O . ASP B 1 47 ? -2.131 -3.02 12.594 1 61.47 47 ASP B O 1
ATOM 1643 N N . LYS B 1 48 ? -0.113 -2.076 12.391 1 63.78 48 LYS B N 1
ATOM 1644 C CA . LYS B 1 48 ? 0.165 -2.311 13.805 1 63.78 48 LYS B CA 1
ATOM 1645 C C . LYS B 1 48 ? -0.542 -1.282 14.688 1 63.78 48 LYS B C 1
ATOM 1647 O O . LYS B 1 48 ? -0.383 -0.076 14.492 1 63.78 48 LYS B O 1
ATOM 1652 N N . LYS B 1 49 ? -1.289 -1.776 15.602 1 65.12 49 LYS B N 1
ATOM 1653 C CA . LYS B 1 49 ? -2.023 -0.954 16.562 1 65.12 49 LYS B CA 1
ATOM 1654 C C . LYS B 1 49 ? -1.095 0.033 17.266 1 65.12 49 LYS B C 1
ATOM 1656 O O . LYS B 1 49 ? 0.001 -0.335 17.688 1 65.12 49 LYS B O 1
ATOM 1661 N N . GLY B 1 50 ? -1.569 1.391 17.172 1 63.31 50 GLY B N 1
ATOM 1662 C CA . GLY B 1 50 ? -0.882 2.416 17.938 1 63.31 50 GLY B CA 1
ATOM 1663 C C . GLY B 1 50 ? 0.108 3.217 17.109 1 63.31 50 GLY B C 1
ATOM 1664 O O . GLY B 1 50 ? 0.563 4.281 17.547 1 63.31 50 GLY B O 1
ATOM 1665 N N . LYS B 1 51 ? 0.42 2.721 15.984 1 77.94 51 LYS B N 1
ATOM 1666 C CA . LYS B 1 51 ? 1.326 3.488 15.133 1 77.94 51 LYS B CA 1
ATOM 1667 C C . LYS B 1 51 ? 0.584 4.609 14.414 1 77.94 51 LYS B C 1
ATOM 1669 O O . LYS B 1 51 ? -0.647 4.664 14.438 1 77.94 51 LYS B O 1
ATOM 1674 N N . ASP B 1 52 ? 1.318 5.574 13.953 1 82.88 52 ASP B N 1
ATOM 1675 C CA . ASP B 1 52 ? 0.736 6.77 13.352 1 82.88 52 ASP B CA 1
ATOM 1676 C C . ASP B 1 52 ? -0.254 6.402 12.25 1 82.88 52 ASP B C 1
ATOM 1678 O O . ASP B 1 52 ? -1.32 7.012 12.141 1 82.88 52 ASP B O 1
ATOM 1682 N N . THR B 1 53 ? 0.044 5.348 11.539 1 83.06 53 THR B N 1
ATOM 1683 C CA . THR B 1 53 ? -0.84 4.941 10.453 1 83.06 53 THR B CA 1
ATOM 1684 C C . THR B 1 53 ? -2.158 4.402 11 1 83.06 53 THR B C 1
ATOM 1686 O O . THR B 1 53 ? -3.219 4.625 10.406 1 83.06 53 THR B O 1
ATOM 1689 N N . TYR B 1 54 ? -2.055 3.779 12.062 1 85.75 54 TYR B N 1
ATOM 1690 C CA . TYR B 1 54 ? -3.254 3.287 12.734 1 85.75 54 TYR B CA 1
ATOM 1691 C C . TYR B 1 54 ? -4.129 4.441 13.211 1 85.75 54 TYR B C 1
ATOM 1693 O O . TYR B 1 54 ? -5.344 4.426 13.016 1 85.75 54 TYR B O 1
ATOM 1701 N N . LYS B 1 55 ? -3.527 5.395 13.766 1 92.06 55 LYS B N 1
ATOM 1702 C CA . LYS B 1 55 ? -4.25 6.562 14.258 1 92.06 55 LYS B CA 1
ATOM 1703 C C . LYS B 1 55 ? -4.934 7.312 13.117 1 92.06 55 LYS B C 1
ATOM 1705 O O . LYS B 1 55 ? -6.074 7.762 13.258 1 92.06 55 LYS B O 1
ATOM 1710 N N . HIS B 1 56 ? -4.254 7.422 12.023 1 94.69 56 HIS B N 1
ATOM 1711 C CA . HIS B 1 56 ? -4.836 8.094 10.867 1 94.69 56 HIS B CA 1
ATOM 1712 C C . HIS B 1 56 ? -6.055 7.34 10.352 1 94.69 56 HIS B C 1
ATOM 1714 O O . HIS B 1 56 ? -7.086 7.949 10.055 1 94.69 56 HIS B O 1
ATOM 1720 N N . ARG B 1 57 ? -5.883 6.082 10.359 1 91.75 57 ARG B N 1
ATOM 1721 C CA . ARG B 1 57 ? -6.98 5.238 9.898 1 91.75 57 ARG B CA 1
ATOM 1722 C C . ARG B 1 57 ? -8.188 5.355 10.82 1 91.75 57 ARG B C 1
ATOM 1724 O O . ARG B 1 57 ? -9.312 5.551 10.359 1 91.75 57 ARG B O 1
ATOM 1731 N N . GLU B 1 58 ? -7.93 5.27 12.047 1 92.94 58 GLU B N 1
ATOM 1732 C CA . GLU B 1 58 ? -9 5.355 13.039 1 92.94 58 GLU B CA 1
ATOM 1733 C C . GLU B 1 58 ? -9.703 6.707 12.977 1 92.94 58 GLU B C 1
ATOM 1735 O O . GLU B 1 58 ? -10.914 6.793 13.219 1 92.94 58 GLU B O 1
ATOM 1740 N N . ALA B 1 59 ? -8.914 7.688 12.609 1 96.38 59 ALA B N 1
ATOM 1741 C CA . ALA B 1 59 ? -9.469 9.031 12.5 1 96.38 59 ALA B CA 1
ATOM 1742 C C . ALA B 1 59 ? -10.367 9.164 11.273 1 96.38 59 ALA B C 1
ATOM 1744 O O . ALA B 1 59 ? -11.133 10.125 11.156 1 96.38 59 ALA B O 1
ATOM 1745 N N . GLY B 1 60 ? -10.195 8.234 10.32 1 96.81 60 GLY B N 1
ATOM 1746 C CA . GLY B 1 60 ? -11.109 8.227 9.195 1 96.81 60 GLY B CA 1
ATOM 1747 C C . GLY B 1 60 ? -10.406 8.32 7.852 1 96.81 60 GLY B C 1
ATOM 1748 O O . GLY B 1 60 ? -11.055 8.297 6.801 1 96.81 60 GLY B O 1
ATOM 1749 N N . ALA B 1 61 ? -9.07 8.453 7.875 1 97.5 61 ALA B N 1
ATOM 1750 C CA . ALA B 1 61 ? -8.352 8.461 6.602 1 97.5 61 ALA B CA 1
ATOM 1751 C C . ALA B 1 61 ? -8.602 7.176 5.82 1 97.5 61 ALA B C 1
ATOM 1753 O O . ALA B 1 61 ? -8.617 6.086 6.398 1 97.5 61 ALA B O 1
ATOM 1754 N N . GLU B 1 62 ? -8.797 7.281 4.473 1 97.12 62 GLU B N 1
ATOM 1755 C CA . GLU B 1 62 ? -9.18 6.133 3.66 1 97.12 62 GLU B CA 1
ATOM 1756 C C . GLU B 1 62 ? -7.977 5.559 2.914 1 97.12 62 GLU B C 1
ATOM 1758 O O . GLU B 1 62 ? -8.023 4.426 2.434 1 97.12 62 GLU B O 1
ATOM 1763 N N . GLU B 1 63 ? -7.004 6.375 2.701 1 97.06 63 GLU B N 1
ATOM 1764 C CA . GLU B 1 63 ? -5.738 5.996 2.078 1 97.06 63 GLU B CA 1
ATOM 1765 C C . GLU B 1 63 ? -4.551 6.551 2.857 1 97.06 63 GLU B C 1
ATOM 1767 O O . GLU B 1 63 ? -4.457 7.758 3.082 1 97.06 63 GLU B O 1
ATOM 1772 N N . ILE B 1 64 ? -3.678 5.617 3.262 1 96.12 64 ILE B N 1
ATOM 1773 C CA . ILE B 1 64 ? -2.582 5.988 4.152 1 96.12 64 ILE B CA 1
ATOM 1774 C C . ILE B 1 64 ? -1.262 5.461 3.594 1 96.12 64 ILE B C 1
ATOM 1776 O O . ILE B 1 64 ? -1.143 4.277 3.275 1 96.12 64 ILE B O 1
ATOM 1780 N N . CYS B 1 65 ? -0.376 6.371 3.477 1 96.19 65 CYS B N 1
ATOM 1781 C CA . CYS B 1 65 ? 0.945 5.98 2.998 1 96.19 65 CYS B CA 1
ATOM 1782 C C . CYS B 1 65 ? 2.02 6.324 4.023 1 96.19 65 CYS B C 1
ATOM 1784 O O . CYS B 1 65 ? 2.008 7.41 4.602 1 96.19 65 CYS B O 1
ATOM 1786 N N . ILE B 1 66 ? 2.898 5.398 4.289 1 94 66 ILE B N 1
ATOM 1787 C CA . ILE B 1 66 ? 4.129 5.652 5.027 1 94 66 ILE B CA 1
ATOM 1788 C C . ILE B 1 66 ? 5.336 5.281 4.168 1 94 66 ILE B C 1
ATOM 1790 O O . ILE B 1 66 ? 5.387 4.184 3.604 1 94 66 ILE B O 1
ATOM 1794 N N . THR B 1 67 ? 6.184 6.223 3.984 1 93.44 67 THR B N 1
ATOM 1795 C CA . THR B 1 67 ? 7.355 5.98 3.146 1 93.44 67 THR B CA 1
ATOM 1796 C C . THR B 1 67 ? 8.633 6.383 3.875 1 93.44 67 THR B C 1
ATOM 1798 O O . THR B 1 67 ? 8.641 7.344 4.645 1 93.44 67 THR B O 1
ATOM 1801 N N . SER B 1 68 ? 9.562 5.602 3.76 1 90.62 68 SER B N 1
ATOM 1802 C CA . SER B 1 68 ? 10.891 5.816 4.32 1 90.62 68 SER B CA 1
ATOM 1803 C C . SER B 1 68 ? 11.984 5.34 3.365 1 90.62 68 SER B C 1
ATOM 1805 O O . SER B 1 68 ? 11.695 4.953 2.23 1 90.62 68 SER B O 1
ATOM 1807 N N . GLU B 1 69 ? 13.211 5.438 3.896 1 88.19 69 GLU B N 1
ATOM 1808 C CA . GLU B 1 69 ? 14.336 5.016 3.07 1 88.19 69 GLU B CA 1
ATOM 1809 C C . GLU B 1 69 ? 14.188 3.566 2.621 1 88.19 69 GLU B C 1
ATOM 1811 O O . GLU B 1 69 ? 14.133 2.658 3.453 1 88.19 69 GLU B O 1
ATOM 1816 N N . GLY B 1 70 ? 13.93 3.354 1.356 1 89.19 70 GLY B N 1
ATOM 1817 C CA . GLY B 1 70 ? 13.992 2.043 0.729 1 89.19 70 GLY B CA 1
ATOM 1818 C C . GLY B 1 70 ? 12.664 1.312 0.733 1 89.19 70 GLY B C 1
ATOM 1819 O O . GLY B 1 70 ? 12.547 0.23 0.153 1 89.19 70 GLY B O 1
ATOM 1820 N N . ARG B 1 71 ? 11.641 1.873 1.462 1 92.31 71 ARG B N 1
ATOM 1821 C CA . ARG B 1 71 ? 10.398 1.115 1.552 1 92.31 71 ARG B CA 1
ATOM 1822 C C . ARG B 1 71 ? 9.195 2.047 1.604 1 92.31 71 ARG B C 1
ATOM 1824 O O . ARG B 1 71 ? 9.281 3.162 2.123 1 92.31 71 ARG B O 1
ATOM 1831 N N . THR B 1 72 ? 8.125 1.572 1.14 1 94.12 72 THR B N 1
ATOM 1832 C CA . THR B 1 72 ? 6.84 2.266 1.201 1 94.12 72 THR B CA 1
ATOM 1833 C C . THR B 1 72 ? 5.711 1.286 1.512 1 94.12 72 THR B C 1
ATOM 1835 O O . THR B 1 72 ? 5.676 0.179 0.97 1 94.12 72 THR B O 1
ATOM 1838 N N . ALA B 1 73 ? 4.828 1.668 2.395 1 93 73 ALA B N 1
ATOM 1839 C CA . ALA B 1 73 ? 3.594 0.934 2.652 1 93 73 ALA B CA 1
ATOM 1840 C C . ALA B 1 73 ? 2.371 1.807 2.381 1 93 73 ALA B C 1
ATOM 1842 O O . ALA B 1 73 ? 2.354 2.988 2.732 1 93 73 ALA B O 1
ATOM 1843 N N . ILE B 1 74 ? 1.446 1.242 1.739 1 94.5 74 ILE B N 1
ATOM 1844 C CA . ILE B 1 74 ? 0.189 1.926 1.452 1 94.5 74 ILE B CA 1
ATOM 1845 C C . ILE B 1 74 ? -0.981 1.089 1.963 1 94.5 74 ILE B C 1
ATOM 1847 O O . ILE B 1 74 ? -1.055 -0.114 1.7 1 94.5 74 ILE B O 1
ATOM 1851 N N . PHE B 1 75 ? -1.877 1.757 2.652 1 93.25 75 PHE B N 1
ATOM 1852 C CA . PHE B 1 75 ? -3.09 1.128 3.16 1 93.25 75 PHE B CA 1
ATOM 1853 C C . PHE B 1 75 ? -4.332 1.803 2.586 1 93.25 75 PHE B C 1
ATOM 1855 O O . PHE B 1 75 ? -4.453 3.027 2.631 1 93.25 75 PHE B O 1
ATOM 1862 N N . ILE B 1 76 ? -5.184 0.983 2.09 1 94.94 76 ILE B N 1
ATOM 1863 C CA . ILE B 1 76 ? -6.414 1.471 1.479 1 94.94 76 ILE B CA 1
ATOM 1864 C C . ILE B 1 76 ? -7.617 0.813 2.148 1 94.94 76 ILE B C 1
ATOM 1866 O O . ILE B 1 76 ? -7.703 -0.415 2.217 1 94.94 76 ILE B O 1
ATOM 1870 N N . GLU B 1 77 ? -8.609 1.636 2.625 1 93.81 77 GLU B N 1
ATOM 1871 C CA . GLU B 1 77 ? -9.758 1.14 3.375 1 93.81 77 GLU B CA 1
ATOM 1872 C C . GLU B 1 77 ? -10.867 0.671 2.439 1 93.81 77 GLU B C 1
ATOM 1874 O O . GLU B 1 77 ? -12.031 1.058 2.6 1 93.81 77 GLU B O 1
ATOM 1879 N N . ARG B 1 78 ? -10.516 -0.06 1.492 1 93.69 78 ARG B N 1
ATOM 1880 C CA . ARG B 1 78 ? -11.422 -0.79 0.607 1 93.69 78 ARG B CA 1
ATOM 1881 C C . ARG B 1 78 ? -10.688 -1.924 -0.106 1 93.69 78 ARG B C 1
ATOM 1883 O O . ARG B 1 78 ? -9.461 -1.931 -0.173 1 93.69 78 ARG B O 1
ATOM 1890 N N . GLU B 1 79 ? -11.43 -2.834 -0.548 1 94.56 79 GLU B N 1
ATOM 1891 C CA . GLU B 1 79 ? -10.883 -3.912 -1.37 1 94.56 79 GLU B CA 1
ATOM 1892 C C . GLU B 1 79 ? -10.625 -3.439 -2.799 1 94.56 79 GLU B C 1
ATOM 1894 O O . GLU B 1 79 ? -11.547 -3.006 -3.49 1 94.56 79 GLU B O 1
ATOM 1899 N N . LEU B 1 80 ? -9.383 -3.432 -3.145 1 95.19 80 LEU B N 1
ATOM 1900 C CA . LEU B 1 80 ? -9.094 -3.174 -4.551 1 95.19 80 LEU B CA 1
ATOM 1901 C C . LEU B 1 80 ? -9.398 -4.398 -5.406 1 95.19 80 LEU B C 1
ATOM 1903 O O . LEU B 1 80 ? -9.133 -5.531 -4.996 1 95.19 80 LEU B O 1
ATOM 1907 N N . ASP B 1 81 ? -9.953 -4.191 -6.5 1 95.31 81 ASP B N 1
ATOM 1908 C CA . ASP B 1 81 ? -10.156 -5.348 -7.367 1 95.31 81 ASP B CA 1
ATOM 1909 C C . ASP B 1 81 ? -8.859 -5.73 -8.078 1 95.31 81 ASP B C 1
ATOM 1911 O O . ASP B 1 81 ? -7.883 -4.977 -8.055 1 95.31 81 ASP B O 1
ATOM 1915 N N . LEU B 1 82 ? -8.875 -6.875 -8.594 1 96.62 82 LEU B N 1
ATOM 1916 C CA . LEU B 1 82 ? -7.672 -7.465 -9.18 1 96.62 82 LEU B CA 1
ATOM 1917 C C . LEU B 1 82 ? -7.117 -6.582 -10.289 1 96.62 82 LEU B C 1
ATOM 1919 O O . LEU B 1 82 ? -5.91 -6.355 -10.359 1 96.62 82 LEU B O 1
ATOM 1923 N N . GLU B 1 83 ? -7.934 -6.047 -11.148 1 96.62 83 GLU B N 1
ATOM 1924 C CA . GLU B 1 83 ? -7.504 -5.207 -12.266 1 96.62 83 GLU B CA 1
ATOM 1925 C C . GLU B 1 83 ? -6.844 -3.924 -11.766 1 96.62 83 GLU B C 1
ATOM 1927 O O . GLU B 1 83 ? -5.867 -3.455 -12.352 1 96.62 83 GLU B O 1
ATOM 1932 N N . GLU B 1 84 ? -7.367 -3.334 -10.711 1 95.56 84 GLU B N 1
ATOM 1933 C CA . GLU B 1 84 ? -6.781 -2.137 -10.117 1 95.56 84 GLU B CA 1
ATOM 1934 C C . GLU B 1 84 ? -5.348 -2.396 -9.656 1 95.56 84 GLU B C 1
ATOM 1936 O O . GLU B 1 84 ? -4.449 -1.596 -9.93 1 95.56 84 GLU B O 1
ATOM 1941 N N . VAL B 1 85 ? -5.207 -3.5 -9 1 96.12 85 VAL B N 1
ATOM 1942 C CA . VAL B 1 85 ? -3.887 -3.811 -8.453 1 96.12 85 VAL B CA 1
ATOM 1943 C C . VAL B 1 85 ? -2.92 -4.125 -9.594 1 96.12 85 VAL B C 1
ATOM 1945 O O . VAL B 1 85 ? -1.771 -3.678 -9.586 1 96.12 85 VAL B O 1
ATOM 1948 N N . ILE B 1 86 ? -3.361 -4.879 -10.578 1 97.25 86 ILE B N 1
ATOM 1949 C CA . ILE B 1 86 ? -2.527 -5.211 -11.727 1 97.25 86 ILE B CA 1
ATOM 1950 C C . ILE B 1 86 ? -2.035 -3.93 -12.398 1 97.25 86 ILE B C 1
ATOM 1952 O O . ILE B 1 86 ? -0.866 -3.828 -12.773 1 97.25 86 ILE B O 1
ATOM 1956 N N . SER B 1 87 ? -2.91 -3.008 -12.492 1 96.31 87 SER B N 1
ATOM 1957 C CA . SER B 1 87 ? -2.549 -1.743 -13.117 1 96.31 87 SER B CA 1
ATOM 1958 C C . SER B 1 87 ? -1.436 -1.04 -12.352 1 96.31 87 SER B C 1
ATOM 1960 O O . SER B 1 87 ? -0.566 -0.404 -12.953 1 96.31 87 SER B O 1
ATOM 1962 N N . LEU B 1 88 ? -1.392 -1.138 -11.094 1 94.31 88 LEU B N 1
ATOM 1963 C CA . LEU B 1 88 ? -0.382 -0.509 -10.25 1 94.31 88 LEU B CA 1
ATOM 1964 C C . LEU B 1 88 ? 0.989 -1.135 -10.484 1 94.31 88 LEU B C 1
ATOM 1966 O O . LEU B 1 88 ? 2.016 -0.469 -10.328 1 94.31 88 LEU B O 1
ATOM 1970 N N . PHE B 1 89 ? 0.976 -2.41 -10.844 1 97 89 PHE B N 1
ATOM 1971 C CA . PHE B 1 89 ? 2.223 -3.16 -10.945 1 97 89 PHE B CA 1
ATOM 1972 C C . PHE B 1 89 ? 2.609 -3.377 -12.398 1 97 89 PHE B C 1
ATOM 1974 O O . PHE B 1 89 ? 3.527 -4.141 -12.695 1 97 89 PHE B O 1
ATOM 1981 N N . GLU B 1 90 ? 1.941 -2.705 -13.336 1 96.31 90 GLU B N 1
ATOM 1982 C CA . GLU B 1 90 ? 2.018 -3.006 -14.758 1 96.31 90 GLU B CA 1
ATOM 1983 C C . GLU B 1 90 ? 3.426 -2.773 -15.297 1 96.31 90 GLU B C 1
ATOM 1985 O O . GLU B 1 90 ? 3.781 -3.285 -16.359 1 96.31 90 GLU B O 1
ATOM 1990 N N . HIS B 1 91 ? 4.227 -2.061 -14.609 1 96.31 91 HIS B N 1
ATOM 1991 C CA . HIS B 1 91 ? 5.586 -1.758 -15.047 1 96.31 91 HIS B CA 1
ATOM 1992 C C . HIS B 1 91 ? 6.547 -2.889 -14.688 1 96.31 91 HIS B C 1
ATOM 1994 O O . HIS B 1 91 ? 7.699 -2.889 -15.117 1 96.31 91 HIS B O 1
ATOM 2000 N N . LYS B 1 92 ? 6.164 -3.881 -13.977 1 97.81 92 LYS B N 1
ATOM 2001 C CA . LYS B 1 92 ? 6.977 -5.055 -13.664 1 97.81 92 LYS B CA 1
ATOM 2002 C C . LYS B 1 92 ? 7.043 -6.004 -14.859 1 97.81 92 LYS B C 1
ATOM 2004 O O . LYS B 1 92 ? 6.176 -5.973 -15.734 1 97.81 92 LYS B O 1
ATOM 2009 N N . ASP B 1 93 ? 8.102 -6.848 -14.859 1 98.31 93 ASP B N 1
ATOM 2010 C CA . ASP B 1 93 ? 8.172 -7.879 -15.891 1 98.31 93 ASP B CA 1
ATOM 2011 C C . ASP B 1 93 ? 7.098 -8.938 -15.68 1 98.31 93 ASP B C 1
ATOM 2013 O O . ASP B 1 93 ? 6.449 -9.375 -16.641 1 98.31 93 ASP B O 1
ATOM 2017 N N . PHE B 1 94 ? 6.891 -9.336 -14.422 1 98.62 94 PHE B N 1
ATOM 2018 C CA . PHE B 1 94 ? 5.938 -10.383 -14.078 1 98.62 94 PHE B CA 1
ATOM 2019 C C . PHE B 1 94 ? 5.105 -9.984 -12.867 1 98.62 94 PHE B C 1
ATOM 2021 O O . PHE B 1 94 ? 5.621 -9.367 -11.93 1 98.62 94 PHE B O 1
ATOM 2028 N N . ILE B 1 95 ? 3.877 -10.336 -12.859 1 98.75 95 ILE B N 1
ATOM 2029 C CA . ILE B 1 95 ? 2.975 -10.242 -11.719 1 98.75 95 ILE B CA 1
ATOM 2030 C C . ILE B 1 95 ? 2.42 -11.625 -11.383 1 98.75 95 ILE B C 1
ATOM 2032 O O . ILE B 1 95 ? 1.788 -12.273 -12.219 1 98.75 95 ILE B O 1
ATOM 2036 N N . ILE B 1 96 ? 2.682 -12.086 -10.195 1 98.56 96 ILE B N 1
ATOM 2037 C CA . ILE B 1 96 ? 2.176 -13.375 -9.742 1 98.56 96 ILE B CA 1
ATOM 2038 C C . ILE B 1 96 ? 0.992 -13.172 -8.797 1 98.56 96 ILE B C 1
ATOM 2040 O O . ILE B 1 96 ? 1.112 -12.484 -7.785 1 98.56 96 ILE B O 1
ATOM 2044 N N . VAL B 1 97 ? -0.079 -13.766 -9.164 1 98 97 VAL B N 1
ATOM 2045 C CA . VAL B 1 97 ? -1.325 -13.602 -8.422 1 98 97 VAL B CA 1
ATOM 2046 C C . VAL B 1 97 ? -1.644 -14.891 -7.66 1 98 97 VAL B C 1
ATOM 2048 O O . VAL B 1 97 ? -1.621 -15.984 -8.234 1 98 97 VAL B O 1
ATOM 2051 N N . GLU B 1 98 ? -1.796 -14.773 -6.383 1 96.81 98 GLU B N 1
ATOM 2052 C CA . GLU B 1 98 ? -2.193 -15.891 -5.535 1 96.81 98 GLU B CA 1
ATOM 2053 C C . GLU B 1 98 ? -3.664 -15.789 -5.141 1 96.81 98 GLU B C 1
ATOM 2055 O O . GLU B 1 98 ? -4.102 -14.773 -4.605 1 96.81 98 GLU B O 1
ATOM 2060 N N . GLY B 1 99 ? -4.391 -16.859 -5.449 1 92.69 99 GLY B N 1
ATOM 2061 C CA . GLY B 1 99 ? -5.828 -16.859 -5.238 1 92.69 99 GLY B CA 1
ATOM 2062 C C . GLY B 1 99 ? -6.617 -16.562 -6.5 1 92.69 99 GLY B C 1
ATOM 2063 O O . GLY B 1 99 ? -6.32 -17.109 -7.562 1 92.69 99 GLY B O 1
ATOM 2064 N N . TYR B 1 100 ? -7.84 -15.945 -6.402 1 94.19 100 TYR B N 1
ATOM 2065 C CA . TYR B 1 100 ? -8.672 -15.562 -7.539 1 94.19 100 TYR B CA 1
ATOM 2066 C C . TYR B 1 100 ? -8.945 -16.766 -8.445 1 94.19 100 TYR B C 1
ATOM 2068 O O . TYR B 1 100 ? -8.734 -16.688 -9.656 1 94.19 100 TYR B O 1
ATOM 2076 N N . LYS B 1 101 ? -9.406 -17.766 -7.871 1 95.06 101 LYS B N 1
ATOM 2077 C CA . LYS B 1 101 ? -9.633 -19.031 -8.57 1 95.06 101 LYS B CA 1
ATOM 2078 C C . LYS B 1 101 ? -10.562 -18.844 -9.766 1 95.06 101 LYS B C 1
ATOM 2080 O O . LYS B 1 101 ? -10.438 -19.547 -10.773 1 95.06 101 LYS B O 1
ATOM 2085 N N . ASN B 1 102 ? -11.414 -17.844 -9.633 1 93.75 102 ASN B N 1
ATOM 2086 C CA . ASN B 1 102 ? -12.438 -17.672 -10.656 1 93.75 102 ASN B CA 1
ATOM 2087 C C . ASN B 1 102 ? -12.039 -16.609 -11.672 1 93.75 102 ASN B C 1
ATOM 2089 O O . ASN B 1 102 ? -12.844 -16.219 -12.523 1 93.75 102 ASN B O 1
ATOM 2093 N N . SER B 1 103 ? -10.844 -16.141 -11.547 1 95.44 103 SER B N 1
ATOM 2094 C CA . SER B 1 103 ? -10.383 -15.156 -12.516 1 95.44 103 SER B CA 1
ATOM 2095 C C . SER B 1 103 ? -10.227 -15.766 -13.906 1 95.44 103 SER B C 1
ATOM 2097 O O . SER B 1 103 ? -10.188 -16.984 -14.047 1 95.44 103 SER B O 1
ATOM 2099 N N . ASN B 1 104 ? -10.094 -14.906 -14.93 1 94.94 104 ASN B N 1
ATOM 2100 C CA . ASN B 1 104 ? -9.891 -15.359 -16.297 1 94.94 104 ASN B CA 1
ATOM 2101 C C . ASN B 1 104 ? -8.414 -15.383 -16.672 1 94.94 104 ASN B C 1
ATOM 2103 O O . ASN B 1 104 ? -8.07 -15.531 -17.844 1 94.94 104 ASN B O 1
ATOM 2107 N N . LEU B 1 105 ? -7.605 -15.242 -15.727 1 97.12 105 LEU B N 1
ATOM 2108 C CA . LEU B 1 105 ? -6.168 -15.234 -15.961 1 97.12 105 LEU B CA 1
ATOM 2109 C C . LEU B 1 105 ? -5.66 -16.625 -16.297 1 97.12 105 LEU B C 1
ATOM 2111 O O . LEU B 1 105 ? -6.301 -17.625 -15.953 1 97.12 105 LEU B O 1
ATOM 2115 N N . LYS B 1 106 ? -4.566 -16.656 -17.062 1 97.5 106 LYS B N 1
ATOM 2116 C CA . LYS B 1 106 ? -3.879 -17.938 -17.25 1 97.5 106 LYS B CA 1
ATOM 2117 C C . LYS B 1 106 ? -3.252 -18.422 -15.938 1 97.5 106 LYS B C 1
ATOM 2119 O O . LYS B 1 106 ? -2.758 -17.609 -15.148 1 97.5 106 LYS B O 1
ATOM 2124 N N . LYS B 1 107 ? -3.27 -19.828 -15.75 1 98.19 107 LYS B N 1
ATOM 2125 C CA . LYS B 1 107 ? -3.016 -20.297 -14.391 1 98.19 107 LYS B CA 1
ATOM 2126 C C . LYS B 1 107 ? -1.949 -21.391 -14.375 1 98.19 107 LYS B C 1
ATOM 2128 O O . LYS B 1 107 ? -1.863 -22.188 -15.305 1 98.19 107 LYS B O 1
ATOM 2133 N N . ILE B 1 108 ? -1.185 -21.359 -13.352 1 98.56 108 ILE B N 1
ATOM 2134 C CA . ILE B 1 108 ? -0.465 -22.531 -12.859 1 98.56 108 ILE B CA 1
ATOM 2135 C C . ILE B 1 108 ? -1.204 -23.125 -11.664 1 98.56 108 ILE B C 1
ATOM 2137 O O . ILE B 1 108 ? -1.394 -22.453 -10.641 1 98.56 108 ILE B O 1
ATOM 2141 N N . GLU B 1 109 ? -1.677 -24.344 -11.781 1 98.69 109 GLU B N 1
ATOM 2142 C CA . GLU B 1 109 ? -2.381 -24.969 -10.664 1 98.69 109 GLU B CA 1
ATOM 2143 C C . GLU B 1 109 ? -1.464 -25.922 -9.898 1 98.69 109 GLU B C 1
ATOM 2145 O O . GLU B 1 109 ? -0.782 -26.75 -10.492 1 98.69 109 GLU B O 1
ATOM 2150 N N . VAL B 1 110 ? -1.442 -25.719 -8.648 1 98.75 110 VAL B N 1
ATOM 2151 C CA . VAL B 1 110 ? -0.673 -26.594 -7.766 1 98.75 110 VAL B CA 1
ATOM 2152 C C . VAL B 1 110 ? -1.515 -27.797 -7.371 1 98.75 110 VAL B C 1
ATOM 2154 O O . VAL B 1 110 ? 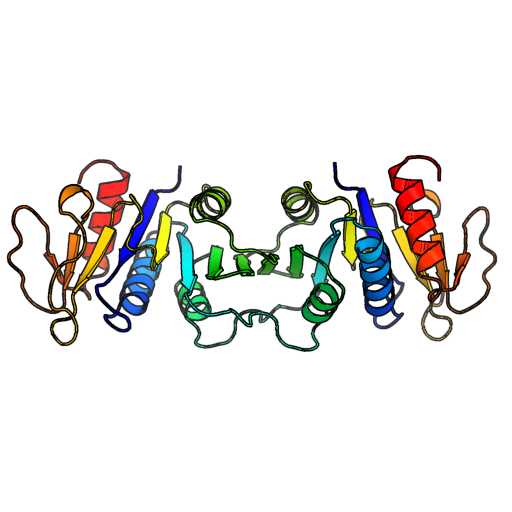-2.641 -27.656 -6.891 1 98.75 110 VAL B O 1
ATOM 2157 N N . TYR B 1 111 ? -1 -28.922 -7.594 1 98.5 111 TYR B N 1
ATOM 2158 C CA . TYR B 1 111 ? -1.631 -30.188 -7.207 1 98.5 111 TYR B CA 1
ATOM 2159 C C . TYR B 1 111 ? -0.832 -30.875 -6.109 1 98.5 111 TYR B C 1
ATOM 2161 O O . TYR B 1 111 ? 0.366 -31.125 -6.266 1 98.5 111 TYR B O 1
ATOM 2169 N N . ASN B 1 112 ? -1.413 -31.047 -5.055 1 98.38 112 ASN B N 1
ATOM 2170 C CA . ASN B 1 112 ? -0.875 -31.766 -3.902 1 98.38 112 ASN B CA 1
ATOM 2171 C C . ASN B 1 112 ? -1.628 -33.062 -3.65 1 98.38 112 ASN B C 1
ATOM 2173 O O . ASN B 1 112 ? -2.781 -33.062 -3.217 1 98.38 112 ASN B O 1
ATOM 2177 N N . SER B 1 113 ? -0.975 -34.219 -3.844 1 97.5 113 SER B N 1
ATOM 2178 C CA . SER B 1 113 ? -1.626 -35.531 -3.842 1 97.5 113 SER B CA 1
ATOM 2179 C C . SER B 1 113 ? -2.246 -35.844 -2.482 1 97.5 113 SER B C 1
ATOM 2181 O O . SER B 1 113 ? -3.145 -36.656 -2.377 1 97.5 113 SER B O 1
ATOM 2183 N N . LYS B 1 114 ? -1.823 -35.188 -1.433 1 97.75 114 LYS B N 1
ATOM 2184 C CA . LYS B 1 114 ? -2.34 -35.438 -0.089 1 97.75 114 LYS B CA 1
ATOM 2185 C C . LYS B 1 114 ? -3.605 -34.625 0.168 1 97.75 114 LYS B C 1
ATOM 2187 O O . LYS B 1 114 ? -4.375 -34.938 1.082 1 97.75 114 LYS B O 1
ATOM 2192 N N . LEU B 1 115 ? -3.826 -33.594 -0.698 1 97.75 115 LEU B N 1
ATOM 2193 C CA . LEU B 1 115 ? -4.887 -32.656 -0.355 1 97.75 115 LEU B CA 1
ATOM 2194 C C . LEU B 1 115 ? -5.816 -32.438 -1.542 1 97.75 115 LEU B C 1
ATOM 2196 O O . LEU B 1 115 ? -7.02 -32.219 -1.362 1 97.75 115 LEU B O 1
ATOM 2200 N N . SER B 1 116 ? -5.273 -32.5 -2.762 1 97.12 116 SER B N 1
ATOM 2201 C CA . SER B 1 116 ? -6.043 -32.219 -3.971 1 97.12 116 SER B CA 1
ATOM 2202 C C . SER B 1 116 ? -6.797 -33.438 -4.445 1 97.12 116 SER B C 1
ATOM 2204 O O . SER B 1 116 ? -6.277 -34.562 -4.379 1 97.12 116 SER B O 1
ATOM 2206 N N . THR B 1 117 ? -7.957 -33.219 -4.984 1 96.62 117 THR B N 1
ATOM 2207 C CA . THR B 1 117 ? -8.742 -34.312 -5.512 1 96.62 117 THR B CA 1
ATOM 2208 C C . THR B 1 117 ? -8.93 -34.188 -7.02 1 96.62 117 THR B C 1
ATOM 2210 O O . THR B 1 117 ? -9.25 -35.156 -7.703 1 96.62 117 THR B O 1
ATOM 2213 N N . LYS B 1 118 ? -8.703 -33.031 -7.527 1 96.56 118 LYS B N 1
ATOM 2214 C CA . LYS B 1 118 ? -8.867 -32.75 -8.953 1 96.56 118 LYS B CA 1
ATOM 2215 C C . LYS B 1 118 ? -8.133 -31.469 -9.352 1 96.56 118 LYS B C 1
ATOM 2217 O O . LYS B 1 118 ? -7.633 -30.734 -8.492 1 96.56 118 LYS B O 1
ATOM 2222 N N . ILE B 1 119 ? -8.086 -31.281 -10.633 1 97.19 119 ILE B N 1
ATOM 2223 C CA . ILE B 1 119 ? -7.656 -30 -11.195 1 97.19 119 ILE B CA 1
ATOM 2224 C C . ILE B 1 119 ? -8.875 -29.109 -11.43 1 97.19 119 ILE B C 1
ATOM 2226 O O . ILE B 1 119 ? -9.773 -29.469 -12.195 1 97.19 119 ILE B O 1
ATOM 2230 N N . ILE B 1 120 ? -8.898 -27.969 -10.828 1 97.12 120 ILE B N 1
ATOM 2231 C CA . ILE B 1 120 ? -10.109 -27.172 -10.812 1 97.12 120 ILE B CA 1
ATOM 2232 C C . ILE B 1 120 ? -10.102 -26.188 -11.984 1 97.12 120 ILE B C 1
ATOM 2234 O O . ILE B 1 120 ? -11.156 -25.719 -12.406 1 97.12 120 ILE B O 1
ATOM 2238 N N . THR B 1 121 ? -8.984 -25.875 -12.531 1 97.25 121 THR B N 1
ATOM 2239 C CA . THR B 1 121 ? -8.859 -24.891 -13.602 1 97.25 121 THR B CA 1
ATOM 2240 C C . THR B 1 121 ? -9.234 -25.5 -14.945 1 97.25 121 THR B C 1
ATOM 2242 O O . THR B 1 121 ? -8.828 -26.625 -15.25 1 97.25 121 THR B O 1
ATOM 2245 N N . LYS B 1 122 ? -10.016 -24.766 -15.703 1 96 122 LYS B N 1
ATOM 2246 C CA . LYS B 1 122 ? -10.305 -25.203 -17.062 1 96 122 LYS B CA 1
ATOM 2247 C C . LYS B 1 122 ? -9.023 -25.297 -17.891 1 96 122 LYS B C 1
ATOM 2249 O O . LYS B 1 122 ? -8.141 -24.453 -17.766 1 96 122 LYS B O 1
ATOM 2254 N N . LYS B 1 123 ? -8.969 -26.281 -18.828 1 95.19 123 LYS B N 1
ATOM 2255 C CA . LYS B 1 123 ? -7.781 -26.547 -19.625 1 95.19 123 LYS B CA 1
ATOM 2256 C C . LYS B 1 123 ? -7.359 -25.328 -20.422 1 95.19 123 LYS B C 1
ATOM 2258 O O . LYS B 1 123 ? -6.164 -25.047 -20.547 1 95.19 123 LYS B O 1
ATOM 2263 N N . GLU B 1 124 ? -8.328 -24.578 -20.906 1 94.31 124 GLU B N 1
ATOM 2264 C CA . GLU B 1 124 ? -8.039 -23.438 -21.766 1 94.31 124 GLU B CA 1
ATOM 2265 C C . GLU B 1 124 ? -7.328 -22.328 -20.984 1 94.31 124 GLU B C 1
ATOM 2267 O O . GLU B 1 124 ? -6.691 -21.453 -21.578 1 94.31 124 GLU B O 1
ATOM 2272 N N . ASN B 1 125 ? -7.402 -22.391 -19.656 1 96.44 125 ASN B N 1
ATOM 2273 C CA . ASN B 1 125 ? -6.785 -21.359 -18.828 1 96.44 125 ASN B CA 1
ATOM 2274 C C . ASN B 1 125 ? -5.52 -21.859 -18.141 1 96.44 125 ASN B C 1
ATOM 2276 O O . ASN B 1 125 ? -4.82 -21.109 -17.469 1 96.44 125 ASN B O 1
ATOM 2280 N N . LEU B 1 126 ? -5.141 -23.094 -18.406 1 96.94 126 LEU B N 1
ATOM 2281 C CA . LEU B 1 126 ? -4 -23.703 -17.719 1 96.94 126 LEU B CA 1
ATOM 2282 C C . LEU B 1 126 ? -2.721 -23.516 -18.531 1 96.94 126 LEU B C 1
ATOM 2284 O O . LEU B 1 126 ? -2.674 -23.859 -19.719 1 96.94 126 LEU B O 1
ATOM 2288 N N . ILE B 1 127 ? -1.784 -22.891 -17.859 1 97.44 127 ILE B N 1
ATOM 2289 C CA . ILE B 1 127 ? -0.436 -22.875 -18.422 1 97.44 127 ILE B CA 1
ATOM 2290 C C . ILE B 1 127 ? 0.248 -24.219 -18.188 1 97.44 127 ILE B C 1
ATOM 2292 O O . ILE B 1 127 ? 0.807 -24.812 -19.109 1 97.44 127 ILE B O 1
ATOM 2296 N N . CYS B 1 128 ? 0.204 -24.688 -16.969 1 98.19 128 CYS B N 1
ATOM 2297 C CA . CYS B 1 128 ? 0.718 -25.984 -16.562 1 98.19 128 CYS B CA 1
ATOM 2298 C C . CYS B 1 128 ? 0.217 -26.359 -15.164 1 98.19 128 CYS B C 1
ATOM 2300 O O . CYS B 1 128 ? -0.468 -25.562 -14.523 1 98.19 128 CYS B O 1
ATOM 2302 N N . VAL B 1 129 ? 0.474 -27.594 -14.805 1 98.69 129 VAL B N 1
ATOM 2303 C CA . VAL B 1 129 ? 0.188 -28.062 -13.453 1 98.69 129 VAL B CA 1
ATOM 2304 C C . VAL B 1 129 ? 1.496 -28.359 -12.719 1 98.69 129 VAL B C 1
ATOM 2306 O O . VAL B 1 129 ? 2.379 -29.031 -13.266 1 98.69 129 VAL B O 1
ATOM 2309 N N . ALA B 1 130 ? 1.688 -27.75 -11.586 1 98.75 130 ALA B N 1
ATOM 2310 C CA . ALA B 1 130 ? 2.797 -28.078 -10.688 1 98.75 130 ALA B CA 1
ATOM 2311 C C . ALA B 1 130 ? 2.391 -29.141 -9.672 1 98.75 130 ALA B C 1
ATOM 2313 O O . ALA B 1 130 ? 1.6 -28.875 -8.766 1 98.75 130 ALA B O 1
ATOM 2314 N N . SER B 1 131 ? 2.99 -30.328 -9.727 1 98.62 131 SER B N 1
ATOM 2315 C CA . SER B 1 131 ? 2.455 -31.484 -9.008 1 98.62 131 SER B CA 1
ATOM 2316 C C . SER B 1 131 ? 3.555 -32.219 -8.25 1 98.62 131 SER B C 1
ATOM 2318 O O . SER B 1 13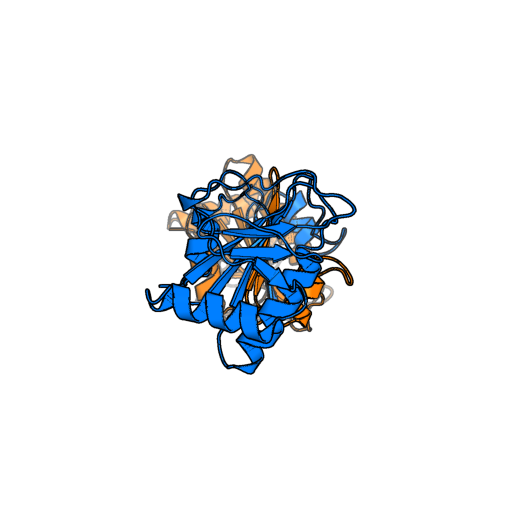1 ? 4.719 -32.188 -8.664 1 98.62 131 SER B O 1
ATOM 2320 N N . ASP B 1 132 ? 3.178 -32.781 -7.156 1 98.31 132 ASP B N 1
ATOM 2321 C CA . ASP B 1 132 ? 4.129 -33.625 -6.414 1 98.31 132 ASP B CA 1
ATOM 2322 C C . ASP B 1 132 ? 4.137 -35.062 -6.922 1 98.31 132 ASP B C 1
ATOM 2324 O O . ASP B 1 132 ? 4.961 -35.875 -6.5 1 98.31 132 ASP B O 1
ATOM 2328 N N . ILE B 1 133 ? 3.246 -35.406 -7.832 1 97.94 133 ILE B N 1
ATOM 2329 C CA . ILE B 1 133 ? 3.189 -36.719 -8.453 1 97.94 133 ILE B CA 1
ATOM 2330 C C . ILE B 1 133 ? 3.031 -36.594 -9.961 1 97.94 133 ILE B C 1
ATOM 2332 O O . ILE B 1 133 ? 2.75 -35.5 -10.461 1 97.94 133 ILE B O 1
ATOM 2336 N N . GLU B 1 134 ? 3.197 -37.688 -10.586 1 96.19 134 GLU B N 1
ATOM 2337 C CA . GLU B 1 134 ? 2.955 -37.719 -12.023 1 96.19 134 GLU B CA 1
ATOM 2338 C C . GLU B 1 134 ? 1.461 -37.75 -12.336 1 96.19 134 GLU B C 1
ATOM 2340 O O . GLU B 1 134 ? 0.706 -38.469 -11.695 1 96.19 134 GLU B O 1
ATOM 2345 N N . LEU B 1 135 ? 1.001 -36.844 -13.133 1 96 135 LEU B N 1
ATOM 2346 C CA . LEU B 1 135 ? -0.375 -36.812 -13.617 1 96 135 LEU B CA 1
ATOM 2347 C C . LEU B 1 135 ? -0.416 -36.844 -15.141 1 96 135 LEU B C 1
ATOM 2349 O O . LEU B 1 135 ? 0.47 -36.312 -15.805 1 96 135 LEU B O 1
ATOM 2353 N N . ASN B 1 136 ? -1.318 -37.562 -15.578 1 94.25 136 ASN B N 1
ATOM 2354 C CA . ASN B 1 136 ? -1.555 -37.562 -17.016 1 94.25 136 ASN B CA 1
ATOM 2355 C C . ASN B 1 136 ? -2.758 -36.719 -17.391 1 94.25 136 ASN B C 1
ATOM 2357 O O . ASN B 1 136 ? -3.904 -37.125 -17.234 1 94.25 136 ASN B O 1
ATOM 2361 N N . ILE B 1 137 ? -2.549 -35.562 -17.797 1 94.25 137 ILE B N 1
ATOM 2362 C CA . ILE B 1 137 ? -3.59 -34.625 -18.219 1 94.25 137 ILE B CA 1
ATOM 2363 C C . ILE B 1 137 ? -3.408 -34.312 -19.703 1 94.25 137 ILE B C 1
ATOM 2365 O O . ILE B 1 137 ? -2.342 -33.844 -20.109 1 94.25 137 ILE B O 1
ATOM 2369 N N . ASP B 1 138 ? -4.383 -34.438 -20.484 1 93.25 138 ASP B N 1
ATOM 2370 C CA . ASP B 1 138 ? -4.301 -34.281 -21.922 1 93.25 138 ASP B CA 1
ATOM 2371 C C . ASP B 1 138 ? -3.879 -32.875 -22.297 1 93.25 138 ASP B C 1
ATOM 2373 O O . ASP B 1 138 ? -4.523 -31.891 -21.891 1 93.25 138 ASP B O 1
ATOM 2377 N N . ASN B 1 139 ? -2.779 -32.75 -23.016 1 94.12 139 ASN B N 1
ATOM 2378 C CA . ASN B 1 139 ? -2.285 -31.516 -23.625 1 94.12 139 ASN B CA 1
ATOM 2379 C C . ASN B 1 139 ? -1.896 -30.484 -22.578 1 94.12 139 ASN B C 1
ATOM 2381 O O . ASN B 1 139 ? -1.927 -29.281 -22.828 1 94.12 139 ASN B O 1
ATOM 2385 N N . ILE B 1 140 ? -1.741 -30.969 -21.391 1 96.06 140 ILE B N 1
ATOM 2386 C CA . ILE B 1 140 ? -1.309 -30.062 -20.328 1 96.06 140 ILE B CA 1
ATOM 2387 C C . ILE B 1 140 ? 0.005 -30.562 -19.734 1 96.06 140 ILE B C 1
ATOM 2389 O O . ILE B 1 140 ? 0.135 -31.75 -19.406 1 96.06 140 ILE B O 1
ATOM 2393 N N . LYS B 1 141 ? 0.979 -29.656 -19.641 1 96.44 141 LYS B N 1
ATOM 2394 C CA . LYS B 1 141 ? 2.262 -30 -19.031 1 96.44 141 LYS B CA 1
ATOM 2395 C C . LYS B 1 141 ? 2.137 -30.109 -17.516 1 96.44 141 LYS B C 1
ATOM 2397 O O . LYS B 1 141 ? 1.546 -29.25 -16.875 1 96.44 141 LYS B O 1
ATOM 2402 N N . VAL B 1 142 ? 2.65 -31.203 -17 1 98.12 142 VAL B N 1
ATOM 2403 C CA . VAL B 1 142 ? 2.738 -31.406 -15.562 1 98.12 142 VAL B CA 1
ATOM 2404 C C . VAL B 1 142 ? 4.199 -31.359 -15.125 1 98.12 142 VAL B C 1
ATOM 2406 O O . VAL B 1 142 ? 5.035 -32.094 -15.633 1 98.12 142 VAL B O 1
ATOM 2409 N N . ILE B 1 143 ? 4.477 -30.438 -14.227 1 98.31 143 ILE B N 1
ATOM 2410 C CA . ILE B 1 143 ? 5.844 -30.172 -13.797 1 98.31 143 ILE B CA 1
ATOM 2411 C C . ILE B 1 143 ? 5.988 -30.5 -12.312 1 98.31 143 ILE B C 1
ATOM 2413 O O . ILE B 1 143 ? 5.078 -30.25 -11.523 1 98.31 143 ILE B O 1
ATOM 2417 N N . ASP B 1 144 ? 7.152 -31.078 -12.008 1 98.5 144 ASP B N 1
ATOM 2418 C CA . ASP B 1 144 ? 7.449 -31.219 -10.586 1 98.5 144 ASP B CA 1
ATOM 2419 C C . ASP B 1 144 ? 7.383 -29.875 -9.883 1 98.5 144 ASP B C 1
ATOM 2421 O O . ASP B 1 144 ? 8.016 -28.906 -10.312 1 98.5 144 ASP B O 1
ATOM 2425 N N . ARG B 1 145 ? 6.668 -29.859 -8.82 1 98.12 145 ARG B N 1
ATOM 2426 C CA . ARG B 1 145 ? 6.402 -28.578 -8.141 1 98.12 145 ARG B CA 1
ATOM 2427 C C . ARG B 1 145 ? 7.672 -28.016 -7.531 1 98.12 145 ARG B C 1
ATOM 2429 O O . ARG B 1 145 ? 7.707 -26.844 -7.133 1 98.12 145 ARG B O 1
ATOM 2436 N N . ASN B 1 146 ? 8.781 -28.719 -7.52 1 98.12 146 ASN B N 1
ATOM 2437 C CA . ASN B 1 146 ? 10.047 -28.234 -6.98 1 98.12 146 ASN B CA 1
ATOM 2438 C C . ASN B 1 146 ? 11.023 -27.859 -8.094 1 98.12 146 ASN B C 1
ATOM 2440 O O . ASN B 1 146 ? 12.141 -27.422 -7.816 1 98.12 146 ASN B O 1
ATOM 2444 N N . ASP B 1 147 ? 10.617 -28.078 -9.25 1 98.44 147 ASP B N 1
ATOM 2445 C CA . ASP B 1 147 ? 11.477 -27.703 -10.367 1 98.44 147 ASP B CA 1
ATOM 2446 C C . ASP B 1 147 ? 11.25 -26.266 -10.789 1 98.44 147 ASP B C 1
ATOM 2448 O O . ASP B 1 147 ? 10.711 -26 -11.867 1 98.44 147 ASP B O 1
ATOM 2452 N N . TYR B 1 148 ? 11.75 -25.391 -9.984 1 98.69 148 TYR B N 1
ATOM 2453 C CA . TYR B 1 148 ? 11.516 -23.969 -10.172 1 98.69 148 TYR B CA 1
ATOM 2454 C C . TYR B 1 148 ? 12.164 -23.469 -11.453 1 98.69 148 TYR B C 1
ATOM 2456 O O . TYR B 1 148 ? 11.664 -22.531 -12.094 1 98.69 148 TYR B O 1
ATOM 2464 N N . LYS B 1 149 ? 13.305 -24.047 -11.828 1 98.5 149 LYS B N 1
ATOM 2465 C CA . LYS B 1 149 ? 13.945 -23.672 -13.086 1 98.5 149 LYS B CA 1
ATOM 2466 C C . LYS B 1 149 ? 13.023 -23.922 -14.273 1 98.5 149 LYS B C 1
ATOM 2468 O O . LYS B 1 149 ? 12.828 -23.047 -15.109 1 98.5 149 LYS B O 1
ATOM 2473 N N . LYS B 1 150 ? 12.469 -25.062 -14.289 1 98.5 150 LYS B N 1
ATOM 2474 C CA . LYS B 1 150 ? 11.555 -25.422 -15.375 1 98.5 150 LYS B CA 1
ATOM 2475 C C . LYS B 1 150 ? 10.289 -24.562 -15.336 1 98.5 150 LYS B C 1
ATOM 2477 O O . LYS B 1 150 ? 9.781 -24.156 -16.375 1 98.5 150 LYS B O 1
ATOM 2482 N N . LEU B 1 151 ? 9.75 -24.344 -14.195 1 98.38 151 LEU B N 1
ATOM 2483 C CA . LEU B 1 151 ? 8.57 -23.5 -14.047 1 98.38 151 LEU B CA 1
ATOM 2484 C C . LEU B 1 151 ? 8.836 -22.094 -14.57 1 98.38 151 LEU B C 1
ATOM 2486 O O . LEU B 1 151 ? 8.016 -21.531 -15.289 1 98.38 151 LEU B O 1
ATOM 2490 N N . ALA B 1 152 ? 9.992 -21.547 -14.242 1 98.19 152 ALA B N 1
ATOM 2491 C CA . ALA B 1 152 ? 10.375 -20.234 -14.742 1 98.19 152 ALA B CA 1
ATOM 2492 C C . ALA B 1 152 ? 10.5 -20.234 -16.266 1 98.19 152 ALA B C 1
ATOM 2494 O O . ALA B 1 152 ? 10.086 -19.281 -16.922 1 98.19 152 ALA B O 1
ATOM 2495 N N . ASP B 1 153 ? 11.094 -21.297 -16.781 1 98.19 153 ASP B N 1
ATOM 2496 C CA . ASP B 1 153 ? 11.195 -21.422 -18.219 1 98.19 153 ASP B CA 1
ATOM 2497 C C . ASP B 1 153 ? 9.82 -21.328 -18.875 1 98.19 153 ASP B C 1
ATOM 2499 O O . ASP B 1 153 ? 9.656 -20.625 -19.875 1 98.19 153 ASP B O 1
ATOM 2503 N N . ILE B 1 154 ? 8.891 -22.016 -18.344 1 97.44 154 ILE B N 1
ATOM 2504 C CA . ILE B 1 154 ? 7.535 -22.062 -18.875 1 97.44 154 ILE B CA 1
ATOM 2505 C C . ILE B 1 154 ? 6.895 -20.688 -18.797 1 97.44 154 ILE B C 1
ATOM 2507 O O . ILE B 1 154 ? 6.262 -20.219 -19.75 1 97.44 154 ILE B O 1
ATOM 2511 N N . ILE B 1 155 ? 7.059 -20 -17.719 1 97.5 155 ILE B N 1
ATOM 2512 C CA . ILE B 1 155 ? 6.492 -18.672 -17.484 1 97.5 155 ILE B CA 1
ATOM 2513 C C . ILE B 1 155 ? 7.062 -17.688 -18.5 1 97.5 155 ILE B C 1
ATOM 2515 O O . ILE B 1 155 ? 6.324 -16.906 -19.094 1 97.5 155 ILE B O 1
ATOM 2519 N N . ILE B 1 156 ? 8.375 -17.766 -18.703 1 97.44 156 ILE B N 1
ATOM 2520 C CA . ILE B 1 156 ? 9.055 -16.859 -19.625 1 97.44 156 ILE B CA 1
ATOM 2521 C C . ILE B 1 156 ? 8.609 -17.156 -21.062 1 97.44 156 ILE B C 1
ATOM 2523 O O . ILE B 1 156 ? 8.352 -16.234 -21.844 1 97.44 156 ILE B O 1
ATOM 2527 N N . ALA B 1 157 ? 8.508 -18.406 -21.344 1 96.44 157 ALA B N 1
ATOM 2528 C CA . ALA B 1 157 ? 8.047 -18.797 -22.672 1 96.44 157 ALA B CA 1
ATOM 2529 C C . ALA B 1 157 ? 6.625 -18.312 -22.938 1 96.44 157 ALA B C 1
ATOM 2531 O O . ALA B 1 157 ? 6.297 -17.891 -24.047 1 96.44 157 ALA B O 1
ATOM 2532 N N . PHE B 1 158 ? 5.836 -18.406 -21.953 1 94.62 158 PHE B N 1
ATOM 2533 C CA . PHE B 1 158 ? 4.461 -17.938 -22.062 1 94.62 158 PHE B CA 1
ATOM 2534 C C . PHE B 1 158 ? 4.414 -16.453 -22.375 1 94.62 158 PHE B C 1
ATOM 2536 O O . PHE B 1 158 ? 3.625 -16.016 -23.219 1 94.62 158 PHE B O 1
ATOM 2543 N N . LYS B 1 159 ? 5.164 -15.656 -21.672 1 92.44 159 LYS B N 1
ATOM 2544 C CA . LYS B 1 159 ? 5.254 -14.219 -21.906 1 92.44 159 LYS B CA 1
ATOM 2545 C C . LYS B 1 159 ? 5.609 -13.922 -23.359 1 92.44 159 LYS B C 1
ATOM 2547 O O . LYS B 1 159 ? 5.062 -12.992 -23.953 1 92.44 159 LYS B O 1
ATOM 2552 N N . GLU B 1 160 ? 6.465 -14.711 -23.922 1 88.31 160 GLU B N 1
ATOM 2553 C CA . GLU B 1 160 ? 6.965 -14.5 -25.281 1 88.31 160 GLU B CA 1
ATOM 2554 C C . GLU B 1 160 ? 6.008 -15.078 -26.312 1 88.31 160 GLU B C 1
ATOM 2556 O O . GLU B 1 160 ? 6.207 -14.898 -27.516 1 88.31 160 GLU B O 1
ATOM 2561 N N . GLY B 1 161 ? 4.883 -15.672 -25.859 1 84.62 161 GLY B N 1
ATOM 2562 C CA . GLY B 1 161 ? 3.912 -16.234 -26.781 1 84.62 161 GLY B CA 1
ATOM 2563 C C . GLY B 1 161 ? 4.359 -17.547 -27.391 1 84.62 161 GLY B C 1
ATOM 2564 O O . GLY B 1 161 ? 3.92 -17.922 -28.484 1 84.62 161 GLY B O 1
ATOM 2565 N N . VAL B 1 162 ? 5.43 -18.281 -26.812 1 72.44 162 VAL B N 1
ATOM 2566 C CA . VAL B 1 162 ? 5.98 -19.531 -27.359 1 72.44 162 VAL B CA 1
ATOM 2567 C C . VAL B 1 162 ? 5.273 -20.719 -26.703 1 72.44 162 VAL B C 1
ATOM 2569 O O . VAL B 1 162 ? 5.227 -21.812 -27.297 1 72.44 162 VAL B O 1
ATOM 2572 N N . VAL B 1 163 ? 4.492 -20.453 -25.75 1 63.16 163 VAL B N 1
ATOM 2573 C CA . VAL B 1 163 ? 3.926 -21.656 -25.125 1 63.16 163 VAL B CA 1
ATOM 2574 C C . VAL B 1 163 ? 2.572 -21.969 -25.75 1 63.16 163 VAL B C 1
ATOM 2576 O O . VAL B 1 163 ? 1.856 -21.062 -26.188 1 63.16 163 VAL B O 1
#